Protein AF-A0A6A7ACV2-F1 (afdb_monomer_lite)

Organism: NCBI:txid1469910

pLDDT: mean 77.66, std 18.36, range [42.94, 98.31]

Sequence (237 aa):
MDSYFFAPRNPPPFFASRNPPSKQPTTATNPYLFASSRSAKARKLPFKQPTTPTPTLPNAPSSPPLPHLPSPTFPPDTTTFDTALSTAVQDLQSDTTSTSRHFTSAALRHLTSLVDVAALASPSYPEFCTLLVYAAKQLSFARPNKGAVVTACLLRALERIARRWNEERTTDWAGLAGSVLAEVARERMHVSEQLDVIAERAEWVPASVIDGYVVEMGEHVEAASKEVQGLKEHIFE

Structure (mmCIF, N/CA/C/O backbone):
data_AF-A0A6A7ACV2-F1
#
_entry.id   AF-A0A6A7ACV2-F1
#
loop_
_atom_site.group_PDB
_atom_site.id
_atom_site.type_symbol
_atom_site.label_atom_id
_atom_site.label_alt_id
_atom_site.label_comp_id
_atom_site.label_asym_id
_atom_site.label_entity_id
_atom_site.label_seq_id
_atom_site.pdbx_PDB_ins_code
_atom_site.Cartn_x
_atom_site.Cartn_y
_atom_site.Cartn_z
_atom_site.occupancy
_atom_site.B_iso_or_equiv
_atom_site.auth_seq_id
_atom_site.auth_comp_id
_atom_site.auth_asym_id
_atom_site.auth_atom_id
_atom_site.pdbx_PDB_model_num
ATOM 1 N N . MET A 1 1 ? -38.166 -37.147 4.332 1.00 48.09 1 MET A N 1
ATOM 2 C CA . MET A 1 1 ? -36.955 -37.985 4.157 1.00 48.09 1 MET A CA 1
ATOM 3 C C . MET A 1 1 ? -36.792 -38.097 2.660 1.00 48.09 1 MET A C 1
ATOM 5 O O . MET A 1 1 ? -37.321 -39.017 2.056 1.00 48.09 1 MET A O 1
ATOM 9 N N . ASP A 1 2 ? -36.181 -37.077 2.069 1.00 44.78 2 ASP A N 1
ATOM 10 C CA . ASP A 1 2 ? -36.185 -36.871 0.624 1.00 44.78 2 ASP A CA 1
ATOM 11 C C . ASP A 1 2 ? -34.777 -37.119 0.099 1.00 44.78 2 ASP A C 1
ATOM 13 O O . ASP A 1 2 ? -33.835 -36.369 0.361 1.00 44.78 2 ASP A O 1
ATOM 17 N N . SER A 1 3 ? -34.636 -38.264 -0.560 1.00 55.00 3 SER A N 1
ATOM 18 C CA . SER A 1 3 ? -33.390 -38.778 -1.111 1.00 55.00 3 SER A CA 1
ATOM 19 C C . SER A 1 3 ? -33.092 -38.088 -2.441 1.00 55.00 3 SER A C 1
ATOM 21 O O . SER A 1 3 ? -33.649 -38.444 -3.478 1.00 55.00 3 SER A O 1
ATOM 23 N N . TYR A 1 4 ? -32.195 -37.104 -2.422 1.00 58.28 4 TYR A N 1
ATOM 24 C CA . TYR A 1 4 ? -31.674 -36.488 -3.639 1.00 58.28 4 TYR A CA 1
ATOM 25 C C . TYR A 1 4 ? -30.677 -37.426 -4.332 1.00 58.28 4 TYR A C 1
ATOM 27 O O . TYR A 1 4 ? -29.579 -37.686 -3.840 1.00 58.28 4 TYR A O 1
ATOM 35 N N . PHE A 1 5 ? -31.089 -37.924 -5.497 1.00 63.31 5 PHE A N 1
ATOM 36 C CA . PHE A 1 5 ? -30.269 -38.647 -6.465 1.00 63.31 5 PHE A CA 1
ATOM 37 C C . PHE A 1 5 ? -29.217 -37.703 -7.072 1.00 63.31 5 PHE A C 1
ATOM 39 O O . PHE A 1 5 ? -29.552 -36.780 -7.815 1.00 63.31 5 PHE A O 1
ATOM 46 N N . PHE A 1 6 ? -27.937 -37.941 -6.783 1.00 56.19 6 PHE A N 1
ATOM 47 C CA . PHE A 1 6 ? -26.821 -37.296 -7.478 1.00 56.19 6 PHE A CA 1
ATOM 48 C C . PHE A 1 6 ? -26.513 -38.062 -8.771 1.00 56.19 6 PHE A C 1
ATOM 50 O O . PHE A 1 6 ? -26.090 -39.216 -8.734 1.00 56.19 6 PHE A O 1
ATOM 57 N N . ALA A 1 7 ? -26.709 -37.415 -9.920 1.00 62.25 7 ALA A N 1
ATOM 58 C CA . ALA A 1 7 ? -26.233 -37.918 -11.205 1.00 62.25 7 ALA A CA 1
ATOM 59 C C . ALA A 1 7 ? -24.714 -37.664 -11.354 1.00 62.25 7 ALA A C 1
ATOM 61 O O . ALA A 1 7 ? -24.239 -36.582 -10.988 1.00 62.25 7 ALA A O 1
ATOM 62 N N . PRO A 1 8 ? -23.935 -38.614 -11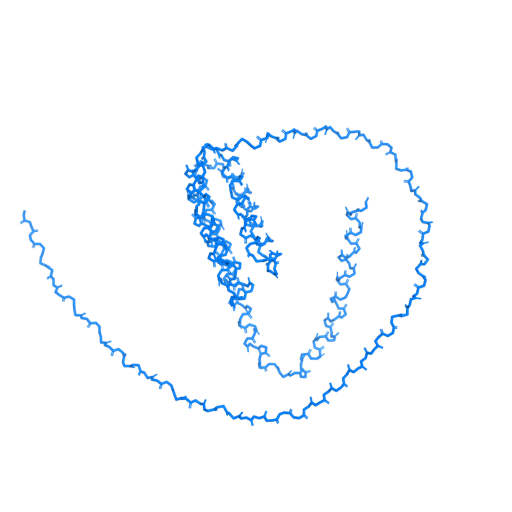.905 1.00 58.84 8 PRO A N 1
ATOM 63 C CA . PRO A 1 8 ? -22.500 -38.442 -12.098 1.00 58.84 8 PRO A CA 1
ATOM 64 C C . PRO A 1 8 ? -22.210 -37.456 -13.239 1.00 58.84 8 PRO A C 1
ATOM 66 O O . PRO A 1 8 ? -22.677 -37.619 -14.367 1.00 58.84 8 PRO A O 1
ATOM 69 N N . ARG A 1 9 ? -21.416 -36.419 -12.947 1.00 59.88 9 ARG A N 1
ATOM 70 C CA . ARG A 1 9 ? -20.878 -35.489 -13.950 1.00 59.88 9 ARG A CA 1
ATOM 71 C C . ARG A 1 9 ? -19.774 -36.184 -14.751 1.00 59.88 9 ARG A C 1
ATOM 73 O O . ARG A 1 9 ? -18.781 -36.621 -14.177 1.00 59.88 9 ARG A O 1
ATOM 80 N N . ASN A 1 10 ? -19.941 -36.243 -16.071 1.00 59.91 10 ASN A N 1
ATOM 81 C CA . ASN A 1 10 ? -18.887 -36.653 -16.998 1.00 59.91 10 ASN A CA 1
ATOM 82 C C . ASN A 1 10 ? -17.672 -35.709 -16.894 1.00 59.91 10 ASN A C 1
ATOM 84 O O . ASN A 1 10 ? -17.865 -34.489 -16.868 1.00 59.91 10 ASN A O 1
ATOM 88 N N . PRO A 1 11 ? -16.435 -36.234 -16.861 1.00 68.38 11 PRO A N 1
ATOM 89 C CA . PRO A 1 11 ? -15.237 -35.407 -16.914 1.00 68.38 11 PRO A CA 1
ATOM 90 C C . PRO A 1 11 ? -15.041 -34.805 -18.320 1.00 68.38 11 PRO A C 1
ATOM 92 O O . PRO A 1 11 ? -15.376 -35.449 -19.319 1.00 68.38 11 PRO A O 1
ATOM 95 N N . PRO A 1 12 ? -14.498 -33.578 -18.425 1.00 66.62 12 PRO A N 1
ATOM 96 C CA . PRO A 1 12 ? -14.208 -32.949 -19.709 1.00 66.62 12 PRO A CA 1
ATOM 97 C C . PRO A 1 12 ? -13.055 -33.659 -20.447 1.00 66.62 12 PRO A C 1
ATOM 99 O O . PRO A 1 12 ? -12.190 -34.267 -19.809 1.00 66.62 12 PRO A O 1
ATOM 102 N N . PRO A 1 13 ? -13.012 -33.575 -21.790 1.00 64.81 13 PRO A N 1
ATOM 103 C CA . PRO A 1 13 ? -11.966 -34.197 -22.589 1.00 64.81 13 PRO A CA 1
ATOM 104 C C . PRO A 1 13 ? -10.606 -33.525 -22.357 1.00 64.81 13 PRO A C 1
ATOM 106 O O . PRO A 1 13 ? -10.474 -32.301 -22.377 1.00 64.81 13 PRO A O 1
ATOM 109 N N . PHE A 1 14 ? -9.588 -34.363 -22.169 1.00 56.06 14 PHE A N 1
ATOM 110 C CA . PHE A 1 14 ? -8.182 -33.983 -22.096 1.00 56.06 14 PHE A CA 1
ATOM 111 C C . PHE A 1 14 ? -7.749 -33.264 -23.382 1.00 56.06 14 PHE A C 1
ATOM 113 O O . PHE A 1 14 ? -7.701 -33.863 -24.457 1.00 56.06 14 PHE A O 1
ATOM 120 N N . PHE A 1 15 ? -7.384 -31.987 -23.269 1.00 58.34 15 PHE A N 1
ATOM 121 C CA . PHE A 1 15 ? -6.660 -31.285 -24.324 1.00 58.34 15 PHE A CA 1
ATOM 122 C C . PHE A 1 15 ? -5.224 -31.814 -24.383 1.00 58.34 15 PHE A C 1
ATOM 124 O O . PHE A 1 15 ? -4.432 -31.630 -23.460 1.00 58.34 15 PHE A O 1
ATOM 131 N N . ALA A 1 16 ? -4.896 -32.487 -25.485 1.00 52.59 16 ALA A N 1
ATOM 132 C CA . ALA A 1 16 ? -3.541 -32.905 -25.801 1.00 52.59 16 ALA A CA 1
ATOM 133 C C . ALA A 1 16 ? -2.633 -31.673 -25.959 1.00 52.59 16 ALA A C 1
ATOM 135 O O . ALA A 1 16 ? -2.850 -30.822 -26.825 1.00 52.59 16 ALA A O 1
ATOM 136 N N . SER A 1 17 ? -1.608 -31.601 -25.111 1.00 51.97 17 SER A N 1
ATOM 137 C CA . SER A 1 17 ? -0.555 -30.589 -25.137 1.00 51.97 17 SER A CA 1
ATOM 138 C C . SER A 1 17 ? 0.234 -30.677 -26.449 1.00 51.97 17 SER A C 1
ATOM 140 O O . SER A 1 17 ? 0.983 -31.628 -26.680 1.00 51.97 17 SER A O 1
ATOM 142 N N . ARG A 1 18 ? 0.058 -29.693 -27.339 1.00 55.88 18 ARG A N 1
ATOM 143 C CA . ARG A 1 18 ? 0.962 -29.470 -28.474 1.00 55.88 18 ARG A CA 1
ATOM 144 C C . ARG A 1 18 ? 2.203 -28.751 -27.952 1.00 55.88 18 ARG A C 1
ATOM 146 O O . ARG A 1 18 ? 2.167 -27.546 -27.728 1.00 55.88 18 ARG A O 1
ATOM 153 N N . ASN A 1 19 ? 3.296 -29.490 -27.791 1.00 53.84 19 ASN A N 1
ATOM 154 C CA . ASN A 1 19 ? 4.617 -28.900 -27.595 1.00 53.84 19 ASN A CA 1
ATOM 155 C C . ASN A 1 19 ? 4.982 -28.029 -28.814 1.00 53.84 19 ASN A C 1
ATOM 157 O O . ASN A 1 19 ? 4.946 -28.537 -29.941 1.00 53.84 19 ASN A O 1
ATOM 161 N N . PRO A 1 20 ? 5.341 -26.745 -28.637 1.00 65.50 20 PRO A N 1
ATOM 162 C CA . PRO A 1 20 ? 5.891 -25.948 -29.722 1.00 65.50 20 PRO A CA 1
ATOM 163 C C . PRO A 1 20 ? 7.320 -26.414 -30.066 1.00 65.50 20 PRO A C 1
ATOM 165 O O . PRO A 1 20 ? 8.064 -26.846 -29.180 1.00 65.50 20 PRO A O 1
ATOM 168 N N . PRO A 1 21 ? 7.728 -26.338 -31.345 1.00 56.84 21 PRO A N 1
ATOM 169 C CA . PRO A 1 21 ? 9.058 -26.745 -31.774 1.00 56.84 21 PRO A CA 1
ATOM 170 C C . PRO A 1 21 ? 10.134 -25.831 -31.177 1.00 56.84 21 PRO A C 1
ATOM 172 O O . PRO A 1 21 ? 10.069 -24.605 -31.283 1.00 56.84 21 PRO A O 1
ATOM 175 N N . SER A 1 22 ? 11.142 -26.465 -30.577 1.00 53.81 22 SER A N 1
ATOM 176 C CA . SER A 1 22 ? 12.387 -25.845 -30.124 1.00 53.81 22 SER A CA 1
ATOM 177 C C . SER A 1 22 ? 13.065 -25.134 -31.300 1.00 53.81 22 SER A C 1
ATOM 179 O O . SER A 1 22 ? 13.557 -25.775 -32.229 1.00 53.81 22 SER A O 1
ATOM 181 N N . LYS A 1 23 ? 13.056 -23.797 -31.287 1.00 57.75 23 LYS A N 1
ATOM 182 C CA . LYS A 1 23 ? 13.866 -22.986 -32.199 1.00 57.75 23 LYS A CA 1
ATOM 183 C C . LYS A 1 23 ? 15.275 -22.886 -31.620 1.00 57.75 23 LYS A C 1
ATOM 185 O O . LYS A 1 23 ? 15.465 -22.371 -30.522 1.00 57.75 23 LYS A O 1
ATOM 190 N N . GLN A 1 24 ? 16.242 -23.412 -32.366 1.00 54.81 24 GLN A N 1
ATOM 191 C CA . GLN A 1 24 ? 17.666 -23.304 -32.071 1.00 54.81 24 GLN A CA 1
ATOM 192 C C . GLN A 1 24 ? 18.118 -21.831 -32.071 1.00 54.81 24 GLN A C 1
ATOM 194 O O . GLN A 1 24 ? 17.679 -21.066 -32.934 1.00 54.81 24 GLN A O 1
ATOM 199 N N . PRO A 1 25 ? 19.014 -21.423 -31.156 1.00 57.22 25 PRO A N 1
ATOM 200 C CA . PRO A 1 25 ? 19.604 -20.093 -31.176 1.00 57.22 25 PRO A CA 1
ATOM 201 C C . PRO A 1 25 ? 20.623 -19.992 -32.318 1.00 57.22 25 PRO A C 1
ATOM 203 O O . PRO A 1 25 ? 21.682 -20.616 -32.291 1.00 57.22 25 PRO A O 1
ATOM 206 N N . THR A 1 26 ? 20.308 -19.192 -33.334 1.00 56.72 26 THR A N 1
ATOM 207 C CA . THR A 1 26 ? 21.279 -18.754 -34.339 1.00 56.72 26 THR A CA 1
ATOM 208 C C . THR A 1 26 ? 22.187 -17.695 -33.727 1.00 56.72 26 THR A C 1
ATOM 210 O O . THR A 1 26 ? 21.756 -16.580 -33.432 1.00 56.72 26 THR A O 1
ATOM 213 N N . THR A 1 27 ? 23.451 -18.057 -33.543 1.00 53.56 27 THR A N 1
ATOM 214 C CA . THR A 1 27 ? 24.547 -17.183 -33.128 1.00 53.56 27 THR A CA 1
ATOM 215 C C . THR A 1 27 ? 24.807 -16.130 -34.209 1.00 53.56 27 THR A C 1
ATOM 217 O O . THR A 1 27 ? 25.551 -16.369 -35.156 1.00 53.56 27 THR A O 1
ATOM 220 N N . ALA A 1 28 ? 24.178 -14.961 -34.092 1.00 46.31 28 ALA A N 1
ATOM 221 C CA . ALA A 1 28 ? 24.521 -13.793 -34.895 1.00 46.31 28 ALA A CA 1
ATOM 222 C C . ALA A 1 28 ? 25.629 -13.008 -34.179 1.00 46.31 28 ALA A C 1
ATOM 224 O O . ALA A 1 28 ? 25.385 -12.227 -33.260 1.00 46.31 28 ALA A O 1
ATOM 225 N N . THR A 1 29 ? 26.871 -13.260 -34.590 1.00 50.81 29 THR A N 1
ATOM 226 C CA . THR A 1 29 ? 28.037 -12.426 -34.290 1.00 50.81 29 THR A CA 1
ATOM 227 C C . THR A 1 29 ? 27.775 -11.015 -34.809 1.00 50.81 29 THR A C 1
ATOM 229 O O . THR A 1 29 ? 27.699 -10.804 -36.015 1.00 50.81 29 THR A O 1
ATOM 232 N N . ASN A 1 30 ? 27.615 -10.058 -33.898 1.00 51.38 30 ASN A N 1
ATOM 233 C CA . ASN A 1 30 ? 27.344 -8.659 -34.212 1.00 51.38 30 ASN A CA 1
ATOM 234 C C . ASN A 1 30 ? 28.644 -7.847 -34.015 1.00 51.38 30 ASN A C 1
ATOM 236 O O . ASN A 1 30 ? 29.066 -7.669 -32.870 1.00 51.38 30 ASN A O 1
ATOM 240 N N . PRO A 1 31 ? 29.333 -7.391 -35.081 1.00 58.41 31 PRO A N 1
ATOM 241 C CA . PRO A 1 31 ? 30.584 -6.653 -34.970 1.00 58.41 31 PRO A CA 1
ATOM 242 C C . PRO A 1 31 ? 30.308 -5.145 -35.003 1.00 58.41 31 PRO A C 1
ATOM 244 O O . PRO A 1 31 ? 30.612 -4.472 -35.982 1.00 58.41 31 PRO A O 1
ATOM 247 N N . TYR A 1 32 ? 29.745 -4.594 -33.928 1.00 45.25 32 TYR A N 1
ATOM 248 C CA . TYR A 1 32 ? 29.688 -3.140 -33.741 1.00 45.25 32 TYR A CA 1
ATOM 249 C C . TYR A 1 32 ? 30.412 -2.743 -32.458 1.00 45.25 32 TYR A C 1
ATOM 251 O O . TYR A 1 32 ? 29.832 -2.536 -31.395 1.00 45.25 32 TYR A O 1
ATOM 259 N N . LEU A 1 33 ? 31.732 -2.627 -32.597 1.00 47.44 33 LEU A N 1
ATOM 260 C CA . LEU A 1 33 ? 32.593 -1.853 -31.713 1.00 47.44 33 LEU A CA 1
ATOM 261 C C . LEU A 1 33 ? 32.282 -0.363 -31.910 1.00 47.44 33 LEU A C 1
ATOM 263 O O . LEU A 1 33 ? 32.906 0.302 -32.733 1.00 47.44 33 LEU A O 1
ATOM 267 N N . PHE A 1 34 ? 31.338 0.180 -31.143 1.00 45.94 34 PHE A N 1
ATOM 268 C CA . PHE A 1 34 ? 31.259 1.626 -30.944 1.00 45.94 34 PHE A CA 1
ATOM 269 C C . PHE A 1 34 ? 32.090 2.012 -29.724 1.00 45.94 34 PHE A C 1
ATOM 271 O O . PHE A 1 34 ? 31.635 2.024 -28.583 1.00 45.94 34 PHE A O 1
ATOM 278 N N . ALA A 1 35 ? 33.347 2.356 -29.995 1.00 51.53 35 ALA A N 1
ATOM 279 C CA . ALA A 1 35 ? 34.136 3.183 -29.105 1.00 51.53 35 ALA A CA 1
ATOM 280 C C . ALA A 1 35 ? 33.491 4.580 -29.042 1.00 51.53 35 ALA A C 1
ATOM 282 O O . ALA A 1 35 ? 33.565 5.354 -29.994 1.00 51.53 35 ALA A O 1
ATOM 283 N N . SER A 1 36 ? 32.858 4.919 -27.920 1.00 42.94 36 SER A N 1
ATOM 284 C CA . SER A 1 36 ? 32.514 6.304 -27.576 1.00 42.94 36 SER A CA 1
ATOM 285 C C . SER A 1 36 ? 33.122 6.671 -26.229 1.00 42.94 36 SER A C 1
ATOM 287 O O . SER A 1 36 ? 32.451 6.825 -25.215 1.00 42.94 36 SER A O 1
ATOM 289 N N . SER A 1 37 ? 34.441 6.861 -26.254 1.00 52.31 37 SER A N 1
ATOM 290 C CA . SER A 1 37 ? 35.126 7.738 -25.309 1.00 52.31 37 SER A CA 1
ATOM 291 C C . SER A 1 37 ? 34.720 9.179 -25.605 1.00 52.31 37 SER A C 1
ATOM 293 O O . SER A 1 37 ? 35.328 9.847 -26.440 1.00 52.31 37 SER A O 1
ATOM 295 N N . ARG A 1 38 ? 33.711 9.690 -24.900 1.00 44.50 38 ARG A N 1
ATOM 296 C CA . ARG A 1 38 ? 33.556 11.136 -24.705 1.00 44.50 38 ARG A CA 1
ATOM 297 C C . ARG A 1 38 ? 33.816 11.456 -23.244 1.00 44.50 38 ARG A C 1
ATOM 299 O O . ARG A 1 38 ? 32.925 11.479 -22.405 1.00 44.50 38 ARG A O 1
ATOM 306 N N . SER A 1 39 ? 35.094 11.701 -22.968 1.00 48.62 39 SER A N 1
ATOM 307 C CA . SER A 1 39 ? 35.559 12.405 -21.780 1.00 48.62 39 SER A CA 1
ATOM 308 C C . SER A 1 39 ? 34.986 13.824 -21.816 1.00 48.62 39 SER A C 1
ATOM 310 O O . SER A 1 39 ? 35.529 14.722 -22.461 1.00 48.62 39 SER A O 1
ATOM 312 N N . ALA A 1 40 ? 33.842 14.023 -21.163 1.00 47.31 40 ALA A N 1
ATOM 313 C CA . ALA A 1 40 ? 33.322 15.349 -20.876 1.00 47.31 40 ALA A CA 1
ATOM 314 C C . ALA A 1 40 ? 34.189 15.955 -19.767 1.00 47.31 40 ALA A C 1
ATOM 316 O O . ALA A 1 40 ? 33.994 15.727 -18.574 1.00 47.31 40 ALA A O 1
ATOM 317 N N . LYS A 1 41 ? 35.210 16.699 -20.190 1.00 52.69 41 LYS A N 1
ATOM 318 C CA . LYS A 1 41 ? 36.063 17.520 -19.337 1.00 52.69 41 LYS A CA 1
ATOM 319 C C . LYS A 1 41 ? 35.178 18.584 -18.685 1.00 52.69 41 LYS A C 1
ATOM 321 O O . LYS A 1 41 ? 34.890 19.612 -19.293 1.00 52.69 41 LYS A O 1
ATOM 326 N N . ALA A 1 42 ? 34.708 18.297 -17.472 1.00 50.94 42 ALA A N 1
ATOM 327 C CA . ALA A 1 42 ? 33.915 19.201 -16.652 1.00 50.94 42 ALA A CA 1
ATOM 328 C C . ALA A 1 42 ? 34.694 20.507 -16.447 1.00 50.94 42 ALA A C 1
ATOM 330 O O . ALA A 1 42 ? 35.643 20.594 -15.664 1.00 50.94 42 ALA A O 1
ATOM 331 N N . ARG A 1 43 ? 34.319 21.524 -17.221 1.00 52.69 43 ARG A N 1
ATOM 332 C CA . ARG A 1 43 ? 34.836 22.881 -17.110 1.00 52.69 43 ARG A CA 1
ATOM 333 C C . ARG A 1 43 ? 34.282 23.430 -15.795 1.00 52.69 43 ARG A C 1
ATOM 335 O O . ARG A 1 43 ? 33.104 23.758 -15.716 1.00 52.69 43 ARG A O 1
ATOM 342 N N . LYS A 1 44 ? 35.118 23.470 -14.751 1.00 56.78 44 LYS A N 1
ATOM 343 C CA . LYS A 1 44 ? 34.834 24.187 -13.499 1.00 56.78 44 LYS A CA 1
ATOM 344 C C . LYS A 1 44 ? 34.630 25.662 -13.842 1.00 56.78 44 LYS A C 1
ATOM 346 O O . LYS A 1 44 ? 35.595 26.414 -13.949 1.00 56.78 44 LYS A O 1
ATOM 351 N N . LEU A 1 45 ? 33.384 26.055 -14.081 1.00 62.47 45 LEU A N 1
ATOM 352 C CA . LEU A 1 45 ? 33.008 27.458 -14.096 1.00 62.47 45 LEU A CA 1
ATOM 353 C C . LEU A 1 45 ? 33.015 27.940 -12.639 1.00 62.47 45 LEU A C 1
ATOM 355 O O . LEU A 1 45 ? 32.444 27.261 -11.782 1.00 62.47 45 LEU A O 1
ATOM 359 N N . PRO A 1 46 ? 33.683 29.062 -12.324 1.00 59.03 46 PRO A N 1
ATOM 360 C CA . PRO A 1 46 ? 33.594 29.668 -11.008 1.00 59.03 46 PRO A CA 1
ATOM 361 C C . PRO A 1 46 ? 32.151 30.125 -10.807 1.00 59.03 46 PRO A C 1
ATOM 363 O O . PRO A 1 46 ? 31.696 31.088 -11.423 1.00 59.03 46 PRO A O 1
ATOM 366 N N . PHE A 1 47 ? 31.424 29.393 -9.970 1.00 57.38 47 PHE A N 1
ATOM 367 C CA . PHE A 1 47 ? 30.104 29.781 -9.507 1.00 57.38 47 PHE A CA 1
ATOM 368 C C . PHE A 1 47 ? 30.291 31.037 -8.648 1.00 57.38 47 PHE A C 1
ATOM 370 O O . PHE A 1 47 ? 30.670 30.960 -7.481 1.00 57.38 47 PHE A O 1
ATOM 377 N N . LYS A 1 48 ? 30.127 32.218 -9.253 1.00 55.50 48 LYS A N 1
ATOM 378 C CA . LYS A 1 48 ? 29.972 33.464 -8.504 1.00 55.50 48 LYS A CA 1
ATOM 379 C C . LYS A 1 48 ? 28.644 33.345 -7.770 1.00 55.50 48 LYS A C 1
ATOM 381 O O . LYS A 1 48 ? 27.600 33.465 -8.402 1.00 55.50 48 LYS A O 1
ATOM 386 N N . GLN A 1 49 ? 28.698 33.069 -6.468 1.00 53.03 49 GLN A N 1
ATOM 387 C CA . GLN A 1 49 ? 27.540 33.205 -5.593 1.00 53.03 49 GLN A CA 1
ATOM 388 C C . GLN A 1 49 ? 26.963 34.613 -5.789 1.00 53.03 49 GLN A C 1
ATOM 390 O O . GLN A 1 49 ? 27.687 35.591 -5.572 1.00 53.03 49 GLN A O 1
ATOM 395 N N . PRO A 1 50 ? 25.699 34.744 -6.220 1.00 58.91 50 PRO A N 1
ATOM 396 C CA . PRO A 1 50 ? 24.989 36.002 -6.111 1.00 58.91 50 PRO A CA 1
ATOM 397 C C . PRO A 1 50 ? 24.927 36.337 -4.622 1.00 58.91 50 PRO A C 1
ATOM 399 O O . PRO A 1 50 ? 24.317 35.615 -3.837 1.00 58.91 50 PRO A O 1
ATOM 402 N N . THR A 1 51 ? 25.616 37.395 -4.204 1.00 57.06 51 THR A N 1
ATOM 403 C CA . THR A 1 51 ? 25.411 38.001 -2.888 1.00 57.06 51 THR A CA 1
ATOM 404 C C . THR A 1 51 ? 24.072 38.721 -2.935 1.00 57.06 51 THR A C 1
ATOM 406 O O . THR A 1 51 ? 24.010 39.931 -3.153 1.00 57.06 51 THR A O 1
ATOM 409 N N . THR A 1 52 ? 22.993 37.953 -2.835 1.00 60.91 52 THR A N 1
ATOM 410 C CA . THR A 1 52 ? 21.646 38.488 -2.696 1.00 60.91 52 THR A CA 1
ATOM 411 C C . THR A 1 52 ? 21.548 39.085 -1.291 1.00 60.91 52 THR A C 1
ATOM 413 O O . THR A 1 52 ? 21.861 38.389 -0.322 1.00 60.91 52 THR A O 1
ATOM 416 N N . PRO A 1 53 ? 21.194 40.371 -1.143 1.00 63.62 53 PRO A N 1
ATOM 417 C CA . PRO A 1 53 ? 21.003 40.974 0.167 1.00 63.62 53 PRO A CA 1
ATOM 418 C C . PRO A 1 53 ? 19.876 40.232 0.881 1.00 63.62 53 PRO A C 1
ATOM 420 O O . PRO A 1 53 ? 18.757 40.197 0.377 1.00 63.62 53 PRO A O 1
ATOM 423 N N . THR A 1 54 ? 20.191 39.626 2.027 1.00 59.47 54 THR A N 1
ATOM 424 C CA . THR A 1 54 ? 19.237 38.947 2.904 1.00 59.47 54 THR A CA 1
ATOM 425 C C . THR A 1 54 ? 18.072 39.894 3.198 1.00 59.47 54 THR A C 1
ATOM 427 O O . THR A 1 54 ? 18.280 40.898 3.887 1.00 59.47 54 THR A O 1
ATOM 430 N N . PRO A 1 55 ? 16.859 39.637 2.678 1.00 66.12 55 PRO A N 1
ATOM 431 C CA . PRO A 1 55 ? 15.698 40.410 3.068 1.00 66.12 55 PRO A CA 1
ATOM 432 C C . PRO A 1 55 ? 15.429 40.108 4.542 1.00 66.12 55 PRO A C 1
ATOM 434 O O . PRO A 1 55 ? 15.122 38.979 4.919 1.00 66.12 55 PRO A O 1
ATOM 437 N N . THR A 1 56 ? 15.596 41.119 5.393 1.00 66.44 56 THR A N 1
ATOM 438 C CA . THR A 1 56 ? 15.189 41.078 6.798 1.00 66.44 56 THR A CA 1
ATOM 439 C C . THR A 1 56 ? 13.673 40.905 6.836 1.00 66.44 56 THR A C 1
ATOM 441 O O . THR A 1 56 ? 12.925 41.877 6.732 1.00 66.44 56 THR A O 1
ATOM 444 N N . LEU A 1 57 ? 13.221 39.651 6.902 1.00 62.41 57 LEU A N 1
ATOM 445 C CA . LEU A 1 57 ? 11.809 39.305 6.988 1.00 62.41 57 LEU A CA 1
ATOM 446 C C . LEU A 1 57 ? 11.219 39.904 8.277 1.00 62.41 57 LEU A C 1
ATOM 448 O O . LEU A 1 57 ? 11.806 39.745 9.353 1.00 62.41 57 LEU A O 1
ATOM 452 N N . PRO A 1 58 ? 10.076 40.606 8.190 1.00 68.06 58 PRO A N 1
ATOM 453 C CA . PRO A 1 58 ? 9.372 41.106 9.356 1.00 68.06 58 PRO A CA 1
ATOM 454 C C . PRO A 1 58 ? 8.978 39.932 10.252 1.00 68.06 58 PRO A C 1
ATOM 456 O O . PRO A 1 58 ? 8.426 38.935 9.794 1.00 68.06 58 PRO A O 1
ATOM 459 N N . ASN A 1 59 ? 9.314 40.086 11.530 1.00 67.69 59 ASN A N 1
ATOM 460 C CA . ASN A 1 59 ? 9.095 39.171 12.642 1.00 67.69 59 ASN A CA 1
ATOM 461 C C . ASN A 1 59 ? 7.740 38.439 12.518 1.00 67.69 59 ASN A C 1
ATOM 463 O O . ASN A 1 59 ? 6.686 39.026 12.774 1.00 67.69 59 ASN A O 1
ATOM 467 N N . ALA A 1 60 ? 7.770 37.183 12.061 1.00 61.06 60 ALA A N 1
ATOM 468 C CA . ALA A 1 60 ? 6.568 36.389 11.851 1.00 61.06 60 ALA A CA 1
ATOM 469 C C . ALA A 1 60 ? 5.889 36.116 13.208 1.00 61.06 60 ALA A C 1
ATOM 471 O O . ALA A 1 60 ? 6.578 35.764 14.170 1.00 61.06 60 ALA A O 1
ATOM 472 N N . PRO A 1 61 ? 4.557 36.284 13.316 1.00 69.88 61 PRO A N 1
ATOM 473 C CA . PRO A 1 61 ? 3.827 35.979 14.538 1.00 69.88 61 PRO A CA 1
ATOM 474 C C . PRO A 1 61 ? 4.070 34.513 14.899 1.00 69.88 61 PRO A C 1
ATOM 476 O O . PRO A 1 61 ? 3.865 33.625 14.073 1.00 69.88 61 PRO A O 1
ATOM 479 N N . SER A 1 62 ? 4.550 34.279 16.121 1.00 68.00 62 SER A N 1
ATOM 480 C CA . SER A 1 62 ? 4.869 32.956 16.654 1.00 68.00 62 SER A CA 1
ATOM 481 C C . SER A 1 62 ? 3.704 31.999 16.418 1.00 68.00 62 SER A C 1
ATOM 483 O O . SER A 1 62 ? 2.645 32.147 17.034 1.00 68.00 62 SER A O 1
ATOM 485 N N . SER A 1 63 ? 3.895 31.041 15.514 1.00 70.38 63 SER A N 1
ATOM 486 C CA . SER A 1 63 ? 2.918 29.999 15.233 1.00 70.38 63 SER A CA 1
ATOM 487 C C . SER A 1 63 ? 2.535 29.312 16.549 1.00 70.38 63 SER A C 1
ATOM 489 O O . SER A 1 63 ? 3.434 28.949 17.316 1.00 70.38 63 SER A O 1
ATOM 491 N N . PRO A 1 64 ? 1.235 29.146 16.851 1.00 75.81 64 PRO A N 1
ATOM 492 C CA . PRO A 1 64 ? 0.811 28.426 18.040 1.00 75.81 64 PRO A CA 1
ATOM 493 C C . PRO A 1 64 ? 1.431 27.018 18.029 1.00 75.81 64 PRO A C 1
ATOM 495 O O . PRO A 1 64 ? 1.499 26.397 16.962 1.00 75.81 64 PRO A O 1
ATOM 498 N N . PRO A 1 65 ? 1.923 26.525 19.181 1.00 74.19 65 PRO A N 1
ATOM 499 C CA . PRO A 1 65 ? 2.578 25.227 19.267 1.00 74.19 65 PRO A CA 1
ATOM 500 C C . PRO A 1 65 ? 1.648 24.152 18.706 1.00 74.19 65 PRO A C 1
ATOM 502 O O . PRO A 1 65 ? 0.481 24.066 19.096 1.00 74.19 65 PRO A O 1
ATOM 505 N N . LEU A 1 66 ? 2.164 23.369 17.753 1.00 65.06 66 LEU A N 1
ATOM 506 C CA . LEU A 1 66 ? 1.425 22.265 17.149 1.00 65.06 66 LEU A CA 1
ATOM 507 C C . LEU A 1 66 ? 0.894 21.356 18.269 1.00 65.06 66 LEU A C 1
ATOM 509 O O . LEU A 1 66 ? 1.658 21.033 19.184 1.00 65.06 66 LEU A O 1
ATOM 513 N N . PRO A 1 67 ? -0.388 20.950 18.223 1.00 66.62 67 PRO A N 1
ATOM 514 C CA . PRO A 1 67 ? -0.947 20.049 19.219 1.00 66.62 67 PRO A CA 1
ATOM 515 C C . PRO A 1 67 ? -0.081 18.792 19.286 1.00 66.62 67 PRO A C 1
ATOM 517 O O . PRO A 1 67 ? 0.183 18.153 18.266 1.00 66.62 67 PRO A O 1
ATOM 520 N N . HIS A 1 68 ? 0.404 18.476 20.488 1.00 53.28 68 HIS A N 1
ATOM 521 C CA . HIS A 1 68 ? 1.214 17.292 20.731 1.00 53.28 68 HIS A CA 1
ATOM 522 C C . HIS A 1 68 ? 0.435 16.064 20.262 1.00 53.28 68 HIS A C 1
ATOM 524 O O . HIS A 1 68 ? -0.607 15.729 20.827 1.00 53.28 68 HIS A O 1
ATOM 530 N N . LEU A 1 69 ? 0.925 15.414 19.204 1.00 60.41 69 LEU A N 1
ATOM 531 C CA . LEU A 1 69 ? 0.405 14.118 18.795 1.00 60.41 69 LEU A CA 1
ATOM 532 C C . LEU A 1 69 ? 0.571 13.169 19.992 1.00 60.41 69 LEU A C 1
ATOM 534 O O . LEU A 1 69 ? 1.662 13.139 20.573 1.00 60.41 69 LEU A O 1
ATOM 538 N N . PRO A 1 70 ? -0.484 12.444 20.405 1.00 61.28 70 PRO A N 1
ATOM 539 C CA . PRO A 1 70 ? -0.375 11.499 21.504 1.00 61.28 70 PRO A CA 1
ATOM 540 C C . PRO A 1 70 ? 0.755 10.518 21.195 1.00 61.28 70 PRO A C 1
ATOM 542 O O . PRO A 1 70 ? 0.818 9.962 20.097 1.00 61.28 70 PRO A O 1
ATOM 545 N N . SER A 1 71 ? 1.670 10.343 22.152 1.00 63.78 71 SER A N 1
ATOM 546 C CA . SER A 1 71 ? 2.735 9.351 22.040 1.00 63.78 71 SER A CA 1
ATOM 547 C C . SER A 1 71 ? 2.104 7.998 21.702 1.00 63.78 71 SER A C 1
ATOM 549 O O . SER A 1 71 ? 1.151 7.607 22.384 1.00 63.78 71 SER A O 1
ATOM 551 N N . PRO A 1 72 ? 2.587 7.298 20.659 1.00 58.84 72 PRO A N 1
ATOM 552 C CA . PRO A 1 72 ? 1.996 6.046 20.217 1.00 58.84 72 PRO A CA 1
ATOM 553 C C . PRO A 1 72 ? 2.055 5.045 21.368 1.00 58.84 72 PRO A C 1
ATOM 555 O O . PRO A 1 72 ? 3.118 4.548 21.735 1.00 58.84 72 PRO A O 1
ATOM 558 N N . THR A 1 73 ? 0.900 4.806 21.982 1.00 62.31 73 THR A N 1
ATOM 559 C CA . THR A 1 73 ? 0.726 3.728 22.946 1.00 62.31 73 THR A CA 1
ATOM 560 C C . THR A 1 73 ? 0.570 2.475 22.109 1.00 62.31 73 THR A C 1
ATOM 562 O O . THR A 1 73 ? -0.416 2.325 21.393 1.00 62.31 73 THR A O 1
ATOM 565 N N . PHE A 1 74 ? 1.600 1.635 22.105 1.00 57.53 74 PHE A N 1
ATOM 566 C CA . PHE A 1 74 ? 1.570 0.385 21.360 1.00 57.53 74 PHE A CA 1
ATOM 567 C C . PHE A 1 74 ? 0.578 -0.573 22.039 1.00 57.53 74 PHE A C 1
ATOM 569 O O . PHE A 1 74 ? 0.672 -0.755 23.258 1.00 57.53 74 PHE A O 1
ATOM 576 N N . PRO A 1 75 ? -0.380 -1.154 21.297 1.00 64.25 75 PRO A N 1
ATOM 577 C CA . PRO A 1 75 ? -1.334 -2.091 21.868 1.00 64.25 75 PRO A CA 1
ATOM 578 C C . PRO A 1 75 ? -0.622 -3.368 22.352 1.00 64.25 75 PRO A C 1
ATOM 580 O O . PRO A 1 75 ? 0.408 -3.749 21.791 1.00 64.25 75 PRO A O 1
ATOM 583 N N . PRO A 1 76 ? -1.141 -4.031 23.400 1.00 65.12 76 PRO A N 1
ATOM 584 C CA . PRO A 1 76 ? -0.413 -5.069 24.131 1.00 65.12 76 PRO A CA 1
ATOM 585 C C . PRO A 1 76 ? -0.181 -6.379 23.356 1.00 65.12 76 PRO A C 1
ATOM 587 O O . PRO A 1 76 ? 0.716 -7.121 23.738 1.00 65.12 76 PRO A O 1
ATOM 590 N N . ASP A 1 77 ? -0.901 -6.639 22.255 1.00 81.75 77 ASP A N 1
ATOM 591 C CA . ASP A 1 77 ? -0.846 -7.921 21.533 1.00 81.75 77 ASP A CA 1
ATOM 592 C C . ASP A 1 77 ? -0.721 -7.762 20.001 1.00 81.75 77 ASP A C 1
ATOM 594 O O . ASP A 1 77 ? -1.529 -8.270 19.223 1.00 81.75 77 ASP A O 1
ATOM 598 N N . THR A 1 78 ? 0.328 -7.083 19.522 1.00 90.50 78 THR A N 1
ATOM 599 C CA . THR A 1 78 ? 0.622 -6.974 18.073 1.00 90.50 78 THR A CA 1
ATOM 600 C C . THR A 1 78 ? 1.302 -8.208 17.478 1.00 90.50 78 THR A C 1
ATOM 602 O O . THR A 1 78 ? 1.602 -8.228 16.288 1.00 90.50 78 THR A O 1
ATOM 605 N N . THR A 1 79 ? 1.522 -9.270 18.255 1.00 95.19 79 THR A N 1
ATOM 606 C CA . THR A 1 79 ? 2.349 -10.428 17.864 1.00 95.19 79 THR A CA 1
ATOM 607 C C . THR A 1 79 ? 1.882 -11.111 16.575 1.00 95.19 79 THR A C 1
ATOM 609 O O . THR A 1 79 ? 2.701 -11.447 15.716 1.00 95.19 79 THR A O 1
ATOM 612 N N . THR A 1 80 ? 0.568 -11.277 16.400 1.00 95.56 80 THR A N 1
ATOM 613 C CA . THR A 1 80 ? -0.022 -11.859 15.181 1.00 95.56 80 THR A CA 1
ATOM 614 C C . THR A 1 80 ? 0.219 -10.960 13.970 1.00 95.56 80 THR A C 1
ATOM 616 O O . THR A 1 80 ? 0.587 -11.439 12.896 1.00 95.56 80 THR A O 1
ATOM 619 N N . PHE A 1 81 ? 0.060 -9.648 14.153 1.00 96.50 81 PHE A N 1
ATOM 620 C CA . PHE A 1 81 ? 0.310 -8.655 13.117 1.00 96.50 81 PHE A CA 1
ATOM 621 C C . PHE A 1 81 ? 1.793 -8.596 12.735 1.00 96.50 81 PHE A C 1
ATOM 623 O O . PHE A 1 81 ? 2.117 -8.643 11.551 1.00 96.50 81 PHE A O 1
ATOM 630 N N . ASP A 1 82 ? 2.695 -8.574 13.716 1.00 97.00 82 ASP A N 1
ATOM 631 C CA . ASP A 1 82 ? 4.142 -8.553 13.494 1.00 97.00 82 ASP A CA 1
ATOM 632 C C . ASP A 1 82 ? 4.627 -9.823 12.785 1.00 97.00 82 ASP A C 1
ATOM 634 O O . ASP A 1 82 ? 5.468 -9.749 11.888 1.00 97.00 82 ASP A O 1
ATOM 638 N N . THR A 1 83 ? 4.049 -10.981 13.121 1.00 97.62 83 THR A N 1
ATOM 639 C CA . THR A 1 83 ? 4.326 -12.249 12.430 1.00 97.62 83 THR A CA 1
ATOM 640 C C . THR A 1 83 ? 3.887 -12.176 10.968 1.00 97.62 83 THR A C 1
ATOM 642 O O . THR A 1 83 ? 4.692 -12.434 10.074 1.00 97.62 83 THR A O 1
ATOM 645 N N . ALA A 1 84 ? 2.645 -11.752 10.706 1.00 97.94 84 ALA A N 1
ATOM 646 C CA . ALA A 1 84 ? 2.128 -11.602 9.346 1.00 97.94 84 ALA A CA 1
ATOM 647 C C . ALA A 1 84 ? 2.938 -10.580 8.527 1.00 97.94 84 ALA A C 1
ATOM 649 O O . ALA A 1 84 ? 3.231 -10.805 7.349 1.00 97.94 84 ALA A O 1
ATOM 650 N N . LEU A 1 85 ? 3.344 -9.472 9.152 1.00 98.19 85 LEU A N 1
ATOM 651 C CA . LEU A 1 85 ? 4.172 -8.446 8.528 1.00 98.19 85 LEU A CA 1
ATOM 652 C C . LEU A 1 85 ? 5.574 -8.972 8.212 1.00 98.19 85 LEU A C 1
ATOM 654 O O . LEU A 1 85 ? 6.082 -8.732 7.118 1.00 98.19 85 LEU A O 1
ATOM 658 N N . SER A 1 86 ? 6.189 -9.713 9.136 1.00 98.19 86 SER A N 1
ATOM 659 C CA . SER A 1 86 ? 7.494 -10.340 8.925 1.00 98.19 86 SER A CA 1
ATOM 660 C C . SER A 1 86 ? 7.459 -11.317 7.748 1.00 98.19 86 SER A C 1
ATOM 662 O O . SER A 1 86 ? 8.321 -11.231 6.872 1.00 98.19 86 SER A O 1
ATOM 664 N N . THR A 1 87 ? 6.422 -12.158 7.656 1.00 98.31 87 THR A N 1
ATOM 665 C CA . THR A 1 87 ? 6.210 -13.053 6.508 1.00 98.31 87 THR A CA 1
ATOM 666 C C . THR A 1 87 ? 6.066 -12.270 5.204 1.00 98.31 87 THR A C 1
ATOM 668 O O . THR A 1 87 ? 6.768 -12.556 4.240 1.00 98.31 87 THR A O 1
ATOM 671 N N . ALA A 1 88 ? 5.234 -11.225 5.176 1.00 98.25 88 ALA A N 1
ATOM 672 C CA . ALA A 1 88 ? 5.058 -10.394 3.986 1.00 98.25 88 ALA A CA 1
ATOM 673 C C . ALA A 1 88 ? 6.360 -9.707 3.529 1.00 98.25 88 ALA A C 1
ATOM 675 O O . ALA A 1 88 ? 6.640 -9.616 2.332 1.00 98.25 88 ALA A O 1
ATOM 676 N N . VAL A 1 89 ? 7.172 -9.222 4.471 1.00 98.12 89 VAL A N 1
ATOM 677 C CA . VAL A 1 89 ? 8.480 -8.622 4.173 1.00 98.12 89 VAL A CA 1
ATOM 678 C C . VAL A 1 89 ? 9.450 -9.671 3.631 1.00 98.12 89 VAL A C 1
ATOM 680 O O . VAL A 1 89 ? 10.137 -9.401 2.646 1.00 98.12 89 VAL A O 1
ATOM 683 N N . GLN A 1 90 ? 9.490 -10.861 4.231 1.00 98.12 90 GLN A N 1
ATOM 684 C CA . GLN A 1 90 ? 10.333 -11.965 3.776 1.00 98.12 90 GLN A CA 1
ATOM 685 C C . GLN A 1 90 ? 9.949 -12.427 2.363 1.00 98.12 90 GLN A C 1
ATOM 687 O O . GLN A 1 90 ? 10.831 -12.604 1.519 1.00 98.12 90 GLN A O 1
ATOM 692 N N . ASP A 1 91 ? 8.652 -12.543 2.073 1.00 97.81 91 ASP A N 1
ATOM 693 C CA . ASP A 1 91 ? 8.137 -12.882 0.744 1.00 97.81 91 ASP A CA 1
ATOM 694 C C . ASP A 1 91 ? 8.625 -11.868 -0.302 1.00 97.81 91 ASP A C 1
ATOM 696 O O . ASP A 1 91 ? 9.206 -12.246 -1.322 1.00 97.81 91 ASP A O 1
ATOM 700 N N . LEU A 1 92 ? 8.489 -10.568 -0.017 1.00 97.12 92 LEU A N 1
ATOM 701 C CA . LEU A 1 92 ? 8.981 -9.497 -0.890 1.00 97.12 92 LEU A CA 1
ATOM 702 C C . LEU A 1 92 ? 10.510 -9.506 -1.056 1.00 97.12 92 LEU A C 1
ATOM 704 O O . LEU A 1 92 ? 11.016 -9.203 -2.137 1.00 97.12 92 LEU A O 1
ATOM 708 N N . GLN A 1 93 ? 11.264 -9.833 -0.006 1.00 96.94 93 GLN A N 1
ATOM 709 C CA . GLN A 1 93 ? 12.725 -9.942 -0.071 1.00 96.94 93 GLN A CA 1
ATOM 710 C C . GLN A 1 93 ? 13.180 -11.128 -0.928 1.00 96.94 93 GLN A C 1
ATOM 712 O O . GLN A 1 93 ? 14.172 -11.014 -1.652 1.00 96.94 93 GLN A O 1
ATOM 717 N N . SER A 1 94 ? 12.452 -12.246 -0.865 1.00 97.00 94 SER A N 1
ATOM 718 C CA . SER A 1 94 ? 12.747 -13.454 -1.643 1.00 97.00 94 SER A CA 1
ATOM 719 C C . SER A 1 94 ? 12.517 -13.259 -3.147 1.00 97.00 94 SER A C 1
ATOM 721 O O . SER A 1 94 ? 13.214 -13.850 -3.978 1.00 97.00 94 SER A O 1
ATOM 723 N N . ASP A 1 95 ? 11.599 -12.362 -3.514 1.00 95.38 95 ASP A N 1
ATOM 724 C CA . ASP A 1 95 ? 11.310 -12.011 -4.896 1.00 95.38 95 ASP A CA 1
ATOM 725 C C . ASP A 1 95 ? 12.383 -11.075 -5.472 1.00 95.38 95 ASP A C 1
ATOM 727 O O . ASP A 1 95 ? 12.280 -9.843 -5.469 1.00 95.38 95 ASP A O 1
ATOM 731 N N . THR A 1 96 ? 13.454 -11.676 -5.987 1.00 92.62 96 THR A N 1
ATOM 732 C CA . THR A 1 96 ? 14.577 -10.954 -6.597 1.00 92.62 96 THR A CA 1
ATOM 733 C C . THR A 1 96 ? 14.311 -10.552 -8.047 1.00 92.62 96 THR A C 1
ATOM 735 O O . THR A 1 96 ? 14.774 -9.479 -8.457 1.00 92.62 96 THR A O 1
ATOM 738 N N . THR A 1 97 ? 13.520 -11.344 -8.777 1.00 92.06 97 THR A N 1
ATOM 739 C CA . THR A 1 97 ? 13.356 -11.275 -10.240 1.00 92.06 97 THR A CA 1
ATOM 740 C C . THR A 1 97 ? 12.253 -10.334 -10.709 1.00 92.06 97 THR A C 1
ATOM 742 O O . THR A 1 97 ? 12.311 -9.865 -11.846 1.00 92.06 97 THR A O 1
ATOM 745 N N . SER A 1 98 ? 11.279 -10.004 -9.857 1.00 90.94 98 SER A N 1
ATOM 746 C CA . SER A 1 98 ? 10.168 -9.147 -10.263 1.00 90.94 98 SER A CA 1
ATOM 747 C C . SER A 1 98 ? 10.621 -7.790 -10.780 1.00 90.94 98 SER A C 1
ATOM 749 O O . SER A 1 98 ? 11.598 -7.203 -10.320 1.00 90.94 98 SER A O 1
ATOM 751 N N . THR A 1 99 ? 9.886 -7.219 -11.727 1.00 92.69 99 THR A N 1
ATOM 752 C CA . THR A 1 99 ? 10.057 -5.808 -12.091 1.00 92.69 99 THR A CA 1
ATOM 753 C C . THR A 1 99 ? 9.551 -4.913 -10.953 1.00 92.69 99 THR A C 1
ATOM 755 O O . THR A 1 99 ? 8.788 -5.356 -10.093 1.00 92.69 99 THR A O 1
ATOM 758 N N . SER A 1 100 ? 9.929 -3.629 -10.927 1.00 91.25 100 SER A N 1
ATOM 759 C CA . SER A 1 100 ? 9.386 -2.680 -9.935 1.00 91.25 100 SER A CA 1
ATOM 760 C C . SER A 1 100 ? 7.854 -2.641 -9.948 1.00 91.25 100 SER A C 1
ATOM 762 O O . SER A 1 100 ? 7.234 -2.473 -8.904 1.00 91.25 100 SER A O 1
ATOM 764 N N . ARG A 1 101 ? 7.234 -2.869 -11.116 1.00 90.25 101 ARG A N 1
ATOM 765 C CA . ARG A 1 101 ? 5.776 -2.910 -11.271 1.00 90.25 101 ARG A CA 1
ATOM 766 C C . ARG A 1 101 ? 5.153 -4.063 -10.486 1.00 90.25 101 ARG A C 1
ATOM 768 O O . ARG A 1 101 ? 4.305 -3.794 -9.632 1.00 90.25 101 ARG A O 1
ATOM 775 N N . HIS A 1 102 ? 5.617 -5.290 -10.734 1.00 92.50 102 HIS A N 1
ATOM 776 C CA . HIS A 1 102 ? 5.172 -6.493 -10.024 1.00 92.50 102 HIS A CA 1
ATOM 777 C C . HIS A 1 102 ? 5.468 -6.412 -8.526 1.00 92.50 102 HIS A C 1
ATOM 779 O O . HIS A 1 102 ? 4.598 -6.737 -7.725 1.00 92.50 102 HIS A O 1
ATOM 785 N N . PHE A 1 103 ? 6.639 -5.889 -8.151 1.00 94.94 103 PHE A N 1
ATOM 786 C CA . PHE A 1 103 ? 7.022 -5.709 -6.753 1.00 94.94 103 PHE A CA 1
ATOM 787 C C . PHE A 1 103 ? 6.042 -4.796 -5.999 1.00 94.94 103 PHE A C 1
ATOM 789 O O . PHE A 1 103 ? 5.554 -5.144 -4.927 1.00 94.94 103 PHE A O 1
ATOM 796 N N . THR A 1 104 ? 5.671 -3.650 -6.579 1.00 95.75 104 THR A N 1
ATOM 797 C CA . THR A 1 104 ? 4.665 -2.765 -5.974 1.00 95.75 104 THR A CA 1
ATOM 798 C C . THR A 1 104 ? 3.276 -3.417 -5.918 1.00 95.75 104 THR A C 1
ATOM 800 O O . THR A 1 104 ? 2.550 -3.210 -4.950 1.00 95.75 104 THR A O 1
ATOM 803 N N . SER A 1 105 ? 2.893 -4.222 -6.917 1.00 95.19 105 SER A N 1
ATOM 804 C CA . SER A 1 105 ? 1.609 -4.944 -6.890 1.00 95.19 105 SER A CA 1
ATOM 805 C C . SER A 1 105 ? 1.581 -6.011 -5.793 1.00 95.19 105 SER A C 1
ATOM 807 O O . SER A 1 105 ? 0.589 -6.133 -5.078 1.00 95.19 105 SER A O 1
ATOM 809 N N . ALA A 1 106 ? 2.688 -6.733 -5.604 1.00 96.25 106 ALA A N 1
ATOM 810 C CA . ALA A 1 106 ? 2.852 -7.667 -4.499 1.00 96.25 106 ALA A CA 1
ATOM 811 C C . ALA A 1 106 ? 2.771 -6.945 -3.145 1.00 96.25 106 ALA A C 1
ATOM 813 O O . ALA A 1 106 ? 2.036 -7.394 -2.270 1.00 96.25 106 ALA A O 1
ATOM 814 N N . ALA A 1 107 ? 3.437 -5.794 -2.997 1.00 97.44 107 ALA A N 1
ATOM 815 C CA . ALA A 1 107 ? 3.382 -4.993 -1.774 1.00 97.44 107 ALA A CA 1
ATOM 816 C C . ALA A 1 107 ? 1.957 -4.514 -1.439 1.00 97.44 107 ALA A C 1
ATOM 818 O O . ALA A 1 107 ? 1.544 -4.616 -0.288 1.00 97.44 107 ALA A O 1
ATOM 819 N N . LEU A 1 108 ? 1.178 -4.055 -2.428 1.00 97.25 108 LEU A N 1
ATOM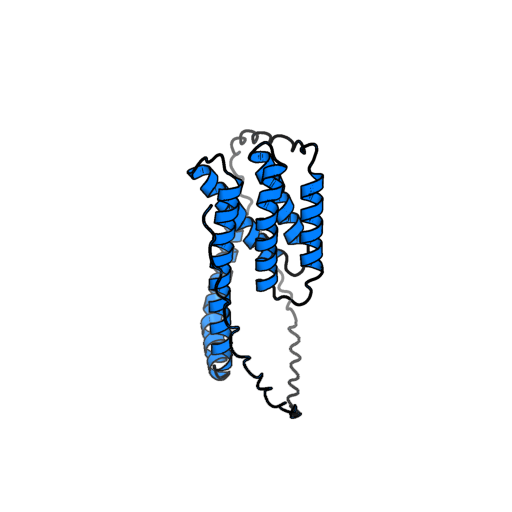 820 C CA . LEU A 1 108 ? -0.235 -3.694 -2.227 1.00 97.25 108 LEU A CA 1
ATOM 821 C C . LEU A 1 108 ? -1.083 -4.892 -1.790 1.00 97.25 108 LEU A C 1
ATOM 823 O O . LEU A 1 108 ? -1.910 -4.765 -0.890 1.00 97.25 108 LEU A O 1
ATOM 827 N N . ARG A 1 109 ? -0.865 -6.063 -2.396 1.00 97.00 109 ARG A N 1
ATOM 828 C CA . ARG A 1 109 ? -1.558 -7.301 -2.018 1.00 97.00 109 ARG A CA 1
ATOM 829 C C . ARG A 1 109 ? -1.234 -7.706 -0.577 1.00 97.00 109 ARG A C 1
ATOM 831 O O . ARG A 1 109 ? -2.151 -8.023 0.172 1.00 97.00 109 ARG A O 1
ATOM 838 N N . HIS A 1 110 ? 0.036 -7.639 -0.173 1.00 97.94 110 HIS A N 1
ATOM 839 C CA . HIS A 1 110 ? 0.434 -7.897 1.212 1.00 97.94 110 HIS A CA 1
ATOM 840 C C . HIS A 1 110 ? -0.163 -6.870 2.180 1.00 97.94 110 HIS A C 1
ATOM 842 O O . HIS A 1 110 ? -0.700 -7.254 3.216 1.00 97.94 110 HIS A O 1
ATOM 848 N N . LEU A 1 111 ? -0.148 -5.579 1.831 1.00 98.06 111 LEU A N 1
ATOM 849 C CA . LEU A 1 111 ? -0.799 -4.551 2.644 1.00 98.06 111 LEU A CA 1
ATOM 850 C C . LEU A 1 111 ? -2.302 -4.827 2.791 1.00 98.06 111 LEU A C 1
ATOM 852 O O . LEU A 1 111 ? -2.830 -4.687 3.884 1.00 98.06 111 LEU A O 1
ATOM 856 N N . THR A 1 112 ? -2.963 -5.292 1.727 1.00 97.44 112 THR A N 1
ATOM 857 C CA . THR A 1 112 ? -4.382 -5.684 1.762 1.00 97.44 112 THR A CA 1
ATOM 858 C C . THR A 1 112 ? -4.615 -6.838 2.735 1.00 97.44 112 THR A C 1
ATOM 860 O O . THR A 1 112 ? -5.496 -6.734 3.574 1.00 97.44 112 THR A O 1
ATOM 863 N N . SER A 1 113 ? -3.794 -7.897 2.709 1.00 97.12 113 SER A N 1
ATOM 864 C CA . SER A 1 113 ? -3.920 -8.991 3.691 1.00 97.12 113 SER A CA 1
ATOM 865 C C . SER A 1 113 ? -3.639 -8.555 5.133 1.00 97.12 113 SER A C 1
ATOM 867 O O . SER A 1 113 ? -4.179 -9.130 6.073 1.00 97.12 113 SER A O 1
ATOM 869 N N . LEU A 1 114 ? -2.798 -7.534 5.320 1.00 97.88 114 LEU A N 1
ATOM 870 C CA . LEU A 1 114 ? -2.480 -6.995 6.640 1.00 97.88 114 LEU A CA 1
ATOM 871 C C . LEU A 1 114 ? -3.593 -6.105 7.200 1.00 97.88 114 LEU A C 1
ATOM 873 O O . LEU A 1 114 ? -3.612 -5.901 8.409 1.00 97.88 114 LEU A O 1
ATOM 877 N N . VAL A 1 115 ? -4.516 -5.600 6.371 1.00 97.81 115 VAL A N 1
ATOM 878 C CA . VAL A 1 115 ? -5.661 -4.796 6.835 1.00 97.81 115 VAL A CA 1
ATOM 879 C C . VAL A 1 115 ? -6.531 -5.589 7.802 1.00 97.81 115 VAL A C 1
ATOM 881 O O . VAL A 1 115 ? -6.836 -5.084 8.879 1.00 97.81 115 VAL A O 1
ATOM 884 N N . ASP A 1 116 ? -6.875 -6.831 7.461 1.00 96.25 116 ASP A N 1
ATOM 885 C CA . ASP A 1 116 ? -7.737 -7.665 8.305 1.00 96.25 116 ASP A CA 1
ATOM 886 C C . ASP A 1 116 ? -7.068 -7.957 9.655 1.00 96.25 116 ASP A C 1
ATOM 888 O O . ASP A 1 116 ? -7.678 -7.825 10.716 1.00 96.25 116 ASP A O 1
ATOM 892 N N . VAL A 1 117 ? -5.770 -8.276 9.630 1.00 97.12 117 VAL A N 1
ATOM 893 C CA . VAL A 1 117 ? -4.988 -8.551 10.845 1.00 97.12 117 VAL A CA 1
ATOM 894 C C . VAL A 1 117 ? -4.806 -7.284 11.687 1.00 97.12 117 VAL A C 1
ATOM 896 O O . VAL A 1 117 ? -4.912 -7.340 12.910 1.00 97.12 117 VAL A O 1
ATOM 899 N N . ALA A 1 118 ? -4.573 -6.132 11.051 1.00 96.62 118 ALA A N 1
ATOM 900 C CA . ALA A 1 118 ? -4.467 -4.843 11.731 1.00 96.62 118 ALA A CA 1
ATOM 901 C C . ALA A 1 118 ? -5.783 -4.452 12.406 1.00 96.62 118 ALA A C 1
ATOM 903 O O . ALA A 1 118 ? -5.759 -3.942 13.524 1.00 96.62 118 ALA A O 1
ATOM 904 N N . ALA A 1 119 ? -6.919 -4.694 11.750 1.00 96.00 119 ALA A N 1
ATOM 905 C CA . ALA A 1 119 ? -8.236 -4.392 12.298 1.00 96.00 119 ALA A CA 1
ATOM 906 C C . ALA A 1 119 ? -8.558 -5.248 13.530 1.00 96.00 119 ALA A C 1
ATOM 908 O O . ALA A 1 119 ? -9.127 -4.740 14.489 1.00 96.00 119 ALA A O 1
ATOM 909 N N . LEU A 1 120 ? -8.137 -6.517 13.542 1.00 95.44 120 LEU A N 1
ATOM 910 C CA . LEU A 1 120 ? -8.265 -7.383 14.719 1.00 95.44 120 LEU A CA 1
ATOM 911 C C . LEU A 1 120 ? -7.335 -6.964 15.868 1.00 95.44 120 LEU A C 1
ATOM 913 O O . LEU A 1 120 ? -7.699 -7.107 17.032 1.00 95.44 120 LEU A O 1
ATOM 917 N N . ALA A 1 121 ? -6.144 -6.454 15.547 1.00 95.56 121 ALA A N 1
ATOM 918 C CA . ALA A 1 121 ? -5.150 -6.030 16.533 1.00 95.56 121 ALA A CA 1
ATOM 919 C C . ALA A 1 121 ? -5.384 -4.610 17.086 1.00 95.56 121 ALA A C 1
ATOM 921 O O . ALA A 1 121 ? -4.738 -4.232 18.063 1.00 95.56 121 ALA A O 1
ATOM 922 N N . SER A 1 122 ? -6.272 -3.819 16.471 1.00 95.31 122 SER A N 1
ATOM 923 C CA . SER A 1 122 ? -6.460 -2.402 16.801 1.00 95.31 122 SER A CA 1
ATOM 924 C C . SER A 1 122 ? -7.854 -2.131 17.377 1.00 95.31 122 SER A C 1
ATOM 926 O O . SER A 1 122 ? -8.838 -2.217 16.645 1.00 95.31 122 SER A O 1
ATOM 928 N N . PRO A 1 123 ? -7.976 -1.720 18.650 1.00 92.94 123 PRO A N 1
ATOM 929 C CA . PRO A 1 123 ? -9.252 -1.315 19.243 1.00 92.94 123 PRO A CA 1
ATOM 930 C C . PRO A 1 123 ? -9.766 0.034 18.718 1.00 92.94 123 PRO A C 1
ATOM 932 O O . PRO A 1 123 ? -10.941 0.359 18.892 1.00 92.94 123 PRO A O 1
ATOM 935 N N . SER A 1 124 ? -8.898 0.849 18.110 1.00 94.56 124 SER A N 1
ATOM 936 C CA . SER A 1 124 ? -9.216 2.209 17.681 1.00 94.56 124 SER A CA 1
ATOM 937 C C . SER A 1 124 ? -8.705 2.513 16.269 1.00 94.56 124 SER A C 1
ATOM 939 O O . SER A 1 124 ? -7.715 1.944 15.804 1.00 94.56 124 SER A O 1
ATOM 941 N N . TYR A 1 125 ? -9.370 3.447 15.580 1.00 93.12 125 TYR A N 1
ATOM 942 C CA . TYR A 1 125 ? -8.974 3.876 14.236 1.00 93.12 125 TYR A CA 1
ATOM 943 C C . TYR A 1 125 ? -7.548 4.463 14.188 1.00 93.12 125 TYR A C 1
ATOM 945 O O . TYR A 1 125 ? -6.791 4.096 13.289 1.00 93.12 125 TYR A O 1
ATOM 953 N N . PRO A 1 126 ? -7.116 5.319 15.141 1.00 94.12 126 PRO A N 1
ATOM 954 C CA . PRO A 1 126 ? -5.739 5.814 15.159 1.00 94.12 126 PRO A CA 1
ATOM 955 C C . PRO A 1 126 ? -4.692 4.699 15.278 1.00 94.12 126 PRO A C 1
ATOM 957 O O . PRO A 1 126 ? -3.649 4.764 14.621 1.00 94.12 126 PRO A O 1
ATOM 960 N N . GLU A 1 127 ? -4.964 3.663 16.076 1.00 93.94 127 GLU A N 1
ATOM 961 C CA . GLU A 1 127 ? -4.080 2.497 16.207 1.00 93.94 127 GLU A CA 1
ATOM 962 C C . GLU A 1 127 ? -4.035 1.691 14.906 1.00 93.94 127 GLU A C 1
ATOM 964 O O . GLU A 1 127 ? -2.947 1.393 14.410 1.00 93.94 127 GLU A O 1
ATOM 969 N N . PHE A 1 128 ? -5.191 1.469 14.276 1.00 95.69 128 PHE A N 1
ATOM 970 C CA . PHE A 1 128 ? -5.290 0.825 12.967 1.00 95.69 128 PHE A CA 1
ATOM 971 C C . PHE A 1 128 ? -4.475 1.563 11.896 1.00 95.69 128 PHE A C 1
ATOM 973 O O . PHE A 1 128 ? -3.654 0.959 11.201 1.00 95.69 128 PHE A O 1
ATOM 980 N N . CYS A 1 129 ? -4.623 2.887 11.796 1.00 96.00 129 CYS A N 1
ATOM 981 C CA . CYS A 1 129 ? -3.825 3.703 10.881 1.00 96.00 129 CYS A CA 1
ATOM 982 C C . CYS A 1 129 ? -2.327 3.617 11.183 1.00 96.00 129 CYS A C 1
ATOM 984 O O . CYS A 1 129 ? -1.519 3.549 10.257 1.00 96.00 129 CYS A O 1
ATOM 986 N N . THR A 1 130 ? -1.952 3.601 12.463 1.00 95.50 130 THR A N 1
ATOM 987 C CA . THR A 1 130 ? -0.552 3.476 12.882 1.00 95.50 130 THR A CA 1
ATOM 988 C C . THR A 1 130 ? 0.038 2.142 12.426 1.00 95.50 130 THR A C 1
ATOM 990 O O . THR A 1 130 ? 1.130 2.132 11.853 1.00 95.50 130 THR A O 1
ATOM 993 N N . LEU A 1 131 ? -0.698 1.035 12.584 1.00 96.31 131 LEU A N 1
ATOM 994 C CA . LEU A 1 131 ? -0.279 -0.279 12.092 1.00 96.31 131 LEU A CA 1
ATOM 995 C C . LEU A 1 131 ? -0.145 -0.308 10.565 1.00 96.31 131 LEU A C 1
ATOM 997 O O . LEU A 1 131 ? 0.854 -0.813 10.054 1.00 96.31 131 LEU A O 1
ATOM 1001 N N . LEU A 1 132 ? -1.086 0.282 9.820 1.00 97.38 132 LEU A N 1
ATOM 1002 C CA . LEU A 1 132 ? -1.000 0.335 8.356 1.00 97.38 132 LEU A CA 1
ATOM 1003 C C . LEU A 1 132 ? 0.184 1.171 7.856 1.00 97.38 132 LEU A C 1
ATOM 1005 O O . LEU A 1 132 ? 0.876 0.763 6.921 1.00 97.38 132 LEU A O 1
ATOM 1009 N N . VAL A 1 133 ? 0.449 2.322 8.478 1.00 97.31 133 VAL A N 1
ATOM 1010 C CA . VAL A 1 133 ? 1.614 3.161 8.155 1.00 97.31 133 VAL A CA 1
ATOM 1011 C C . VAL A 1 133 ? 2.910 2.420 8.480 1.00 97.31 133 VAL A C 1
ATOM 1013 O O . VAL A 1 133 ? 3.850 2.438 7.680 1.00 97.31 133 VAL A O 1
ATOM 1016 N N . TYR A 1 134 ? 2.961 1.729 9.620 1.00 96.94 134 TYR A N 1
ATOM 1017 C CA . TYR A 1 134 ? 4.100 0.903 10.001 1.00 96.94 134 TYR A CA 1
ATOM 1018 C C . TYR A 1 134 ? 4.333 -0.245 9.008 1.00 96.94 134 TYR A C 1
ATOM 1020 O O . TYR A 1 134 ? 5.452 -0.396 8.513 1.00 96.94 134 TYR A O 1
ATOM 1028 N N . ALA A 1 135 ? 3.287 -0.981 8.620 1.00 97.88 135 ALA A N 1
ATOM 1029 C CA . ALA A 1 135 ? 3.372 -2.007 7.584 1.00 97.88 135 ALA A CA 1
ATOM 1030 C C . ALA A 1 135 ? 3.867 -1.431 6.256 1.00 97.88 135 ALA A C 1
ATOM 1032 O O . ALA A 1 135 ? 4.835 -1.935 5.693 1.00 97.88 135 ALA A O 1
ATOM 1033 N N . ALA A 1 136 ? 3.270 -0.340 5.771 1.00 97.62 136 ALA A N 1
ATOM 1034 C CA . ALA A 1 136 ? 3.679 0.288 4.518 1.00 97.62 136 ALA A CA 1
ATOM 1035 C C . ALA A 1 136 ? 5.158 0.703 4.530 1.00 97.62 136 ALA A C 1
ATOM 1037 O O . ALA A 1 136 ? 5.875 0.504 3.544 1.00 97.62 136 ALA A O 1
ATOM 1038 N N . LYS A 1 137 ? 5.639 1.218 5.667 1.00 97.12 137 LYS A N 1
ATOM 1039 C CA . LYS A 1 137 ? 7.052 1.536 5.880 1.00 97.12 137 LYS A CA 1
ATOM 1040 C C . LYS A 1 137 ? 7.922 0.282 5.762 1.00 97.12 137 LYS A C 1
ATOM 1042 O O . LYS A 1 137 ? 8.868 0.292 4.975 1.00 97.12 137 LYS A O 1
ATOM 1047 N N . GLN A 1 138 ? 7.596 -0.799 6.467 1.00 97.88 138 GLN A N 1
ATOM 1048 C CA . GLN A 1 138 ? 8.377 -2.043 6.413 1.00 97.88 138 GLN A CA 1
ATOM 1049 C C . GLN A 1 138 ? 8.375 -2.684 5.018 1.00 97.88 138 GLN A C 1
ATOM 1051 O O . GLN A 1 138 ? 9.432 -3.043 4.499 1.00 97.88 138 GLN A O 1
ATOM 1056 N N . LEU A 1 139 ? 7.218 -2.732 4.351 1.00 97.44 139 LEU A N 1
ATOM 1057 C CA . LEU A 1 139 ? 7.101 -3.228 2.977 1.00 97.44 139 LEU A CA 1
ATOM 1058 C C . LEU A 1 139 ? 7.944 -2.395 1.998 1.00 97.44 139 LEU A C 1
ATOM 1060 O O . LEU A 1 139 ? 8.544 -2.944 1.075 1.00 97.44 139 LEU A O 1
ATOM 1064 N N . SER A 1 140 ? 8.052 -1.079 2.211 1.00 96.88 140 SER A N 1
ATOM 1065 C CA . SER A 1 140 ? 8.909 -0.220 1.385 1.00 96.88 140 SER A CA 1
ATOM 1066 C C . SER A 1 140 ? 10.410 -0.450 1.600 1.00 96.88 140 SER A C 1
ATOM 1068 O O . SER A 1 140 ? 11.195 -0.297 0.661 1.00 96.88 140 SER A O 1
ATOM 1070 N N . PHE A 1 141 ? 10.809 -0.877 2.803 1.00 96.62 141 PHE A N 1
ATOM 1071 C CA . PHE A 1 141 ? 12.197 -1.209 3.129 1.00 96.62 141 PHE A CA 1
ATOM 1072 C C . PHE A 1 141 ? 12.604 -2.629 2.740 1.00 96.62 141 PHE A C 1
ATOM 1074 O O . PHE A 1 141 ? 13.800 -2.918 2.714 1.00 96.62 141 PHE A O 1
ATOM 1081 N N . ALA A 1 142 ? 11.656 -3.491 2.360 1.00 97.06 142 ALA A N 1
ATOM 1082 C CA . ALA A 1 142 ? 11.954 -4.849 1.916 1.00 97.06 142 ALA A CA 1
ATOM 1083 C C . ALA A 1 142 ? 12.980 -4.875 0.763 1.00 97.06 142 ALA A C 1
ATOM 1085 O O . ALA A 1 142 ? 13.835 -5.756 0.723 1.00 97.06 142 ALA A O 1
ATOM 1086 N N . ARG A 1 143 ? 12.958 -3.886 -0.151 1.00 93.88 143 ARG A N 1
ATOM 1087 C CA . ARG A 1 143 ? 13.971 -3.730 -1.215 1.00 93.88 143 ARG A CA 1
ATOM 1088 C C . ARG A 1 143 ? 14.341 -2.258 -1.456 1.00 93.88 143 ARG A C 1
ATOM 1090 O O . ARG A 1 143 ? 13.663 -1.590 -2.240 1.00 93.88 143 ARG A O 1
ATOM 1097 N N . PRO A 1 144 ? 15.468 -1.765 -0.908 1.00 90.62 144 PRO A N 1
ATOM 1098 C CA . PRO A 1 144 ? 15.872 -0.360 -1.029 1.00 90.62 144 PRO A CA 1
ATOM 1099 C C . PRO A 1 144 ? 15.956 0.150 -2.477 1.00 90.62 144 PRO A C 1
ATOM 1101 O O . PRO A 1 144 ? 15.472 1.236 -2.780 1.00 90.62 144 PRO A O 1
ATOM 1104 N N . ASN A 1 145 ? 16.461 -0.674 -3.403 1.00 89.81 145 ASN A N 1
ATOM 1105 C CA . ASN A 1 145 ? 16.630 -0.307 -4.819 1.00 89.81 145 ASN A CA 1
ATOM 1106 C C . ASN A 1 145 ? 15.307 -0.026 -5.558 1.00 89.81 145 ASN A C 1
ATOM 1108 O O . ASN A 1 145 ? 15.317 0.559 -6.637 1.00 89.81 145 ASN A O 1
ATOM 1112 N N . LYS A 1 146 ? 14.171 -0.470 -5.007 1.00 88.44 146 LYS A N 1
ATOM 1113 C CA . LYS A 1 146 ? 12.823 -0.276 -5.570 1.00 88.44 146 LYS A CA 1
ATOM 1114 C C . LYS A 1 146 ? 11.903 0.500 -4.626 1.00 88.44 146 LYS A C 1
ATOM 1116 O O . LYS A 1 146 ? 10.733 0.704 -4.953 1.00 88.44 146 LYS A O 1
ATOM 1121 N N . GLY A 1 147 ? 12.431 0.935 -3.480 1.00 87.06 147 GLY A N 1
ATOM 1122 C CA . GLY A 1 147 ? 11.659 1.499 -2.380 1.00 87.06 147 GLY A CA 1
ATOM 1123 C C . GLY A 1 147 ? 10.857 2.721 -2.804 1.00 87.06 147 GLY A C 1
ATOM 1124 O O . GLY A 1 147 ? 9.660 2.752 -2.575 1.00 87.06 147 GLY A O 1
ATOM 1125 N N . ALA A 1 148 ? 11.457 3.670 -3.532 1.00 91.62 148 ALA A N 1
ATOM 1126 C CA . ALA A 1 148 ? 10.811 4.945 -3.867 1.00 91.62 148 ALA A CA 1
ATOM 1127 C C . ALA A 1 148 ? 9.458 4.799 -4.595 1.00 91.62 148 ALA A C 1
ATOM 1129 O O . ALA A 1 148 ? 8.479 5.447 -4.222 1.00 91.62 148 ALA A O 1
ATOM 1130 N N . VAL A 1 149 ? 9.380 3.920 -5.603 1.00 92.31 149 VAL A N 1
ATOM 1131 C CA . VAL A 1 149 ? 8.141 3.684 -6.37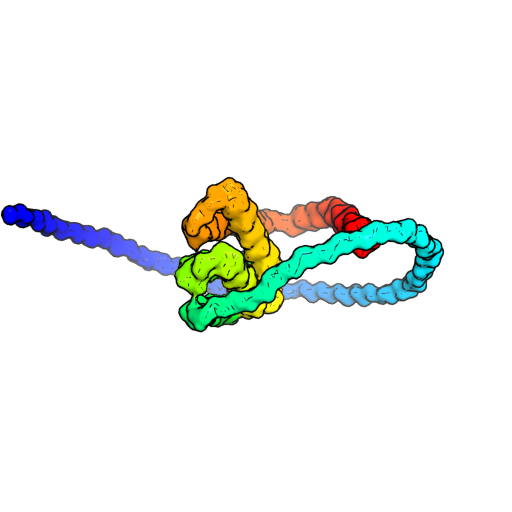2 1.00 92.31 149 VAL A CA 1
ATOM 1132 C C . VAL A 1 149 ? 7.072 3.033 -5.493 1.00 92.31 149 VAL A C 1
ATOM 1134 O O . VAL A 1 149 ? 5.896 3.389 -5.560 1.00 92.31 149 VAL A O 1
ATOM 1137 N N . VAL A 1 150 ? 7.488 2.097 -4.641 1.00 95.06 150 VAL A N 1
ATOM 1138 C CA . VAL A 1 150 ? 6.601 1.385 -3.718 1.00 95.06 150 VAL A CA 1
ATOM 1139 C C . VAL A 1 150 ? 6.094 2.336 -2.643 1.00 95.06 150 VAL A C 1
ATOM 1141 O O . VAL A 1 150 ? 4.888 2.432 -2.460 1.00 95.06 150 VAL A O 1
ATOM 1144 N N . THR A 1 151 ? 6.981 3.098 -2.001 1.00 95.31 151 THR A N 1
ATOM 1145 C CA . THR A 1 151 ? 6.642 4.110 -0.996 1.00 95.31 151 THR A CA 1
ATOM 1146 C C . THR A 1 151 ? 5.622 5.098 -1.547 1.00 95.31 151 THR A C 1
ATOM 1148 O O . THR A 1 151 ? 4.576 5.281 -0.934 1.00 95.31 151 THR A O 1
ATOM 1151 N N . ALA A 1 152 ? 5.865 5.684 -2.724 1.00 94.62 152 ALA A N 1
ATOM 1152 C CA . ALA A 1 152 ? 4.929 6.631 -3.329 1.00 94.62 152 ALA A CA 1
ATOM 1153 C C . ALA A 1 152 ? 3.545 6.004 -3.577 1.00 94.62 152 ALA A C 1
ATOM 1155 O O . ALA A 1 152 ? 2.519 6.640 -3.339 1.00 94.62 152 ALA A O 1
ATOM 1156 N N . CYS A 1 153 ? 3.506 4.747 -4.025 1.00 96.25 153 CYS A N 1
ATOM 1157 C CA . CYS A 1 153 ? 2.259 4.026 -4.253 1.00 96.25 153 CYS A CA 1
ATOM 1158 C C . CYS A 1 153 ? 1.503 3.727 -2.950 1.00 96.25 153 CYS A C 1
ATOM 1160 O O . CYS A 1 153 ? 0.298 3.960 -2.877 1.00 96.25 153 CYS A O 1
ATOM 1162 N N . LEU A 1 154 ? 2.197 3.217 -1.929 1.00 96.88 154 LEU A N 1
ATOM 1163 C CA . LEU A 1 154 ? 1.590 2.877 -0.643 1.00 96.88 154 LEU A CA 1
ATOM 1164 C C . LEU A 1 154 ? 1.087 4.134 0.078 1.00 96.88 154 LEU A C 1
ATOM 1166 O O . LEU A 1 154 ? -0.027 4.129 0.588 1.00 96.88 154 LEU A O 1
ATOM 1170 N N . LEU A 1 155 ? 1.849 5.233 0.053 1.00 96.25 155 LEU A N 1
ATOM 1171 C CA . LEU A 1 155 ? 1.424 6.504 0.647 1.00 96.25 155 LEU A CA 1
ATOM 1172 C C . LEU A 1 155 ? 0.166 7.061 -0.026 1.00 96.25 155 LEU A C 1
ATOM 1174 O O . LEU A 1 155 ? -0.757 7.463 0.674 1.00 96.25 155 LEU A O 1
ATOM 1178 N N . ARG A 1 156 ? 0.081 7.020 -1.363 1.00 96.06 156 ARG A N 1
ATOM 1179 C CA . ARG A 1 156 ? -1.142 7.418 -2.084 1.00 96.06 156 ARG A CA 1
ATOM 1180 C C . ARG A 1 156 ? -2.340 6.547 -1.712 1.00 96.06 156 ARG A C 1
ATOM 1182 O O . ARG A 1 156 ? -3.450 7.058 -1.605 1.00 96.06 156 ARG A O 1
ATOM 1189 N N . ALA A 1 157 ? -2.132 5.245 -1.521 1.00 97.25 157 ALA A N 1
ATOM 1190 C CA . ALA A 1 157 ? -3.197 4.350 -1.087 1.00 97.25 157 ALA A CA 1
ATOM 1191 C C . ALA A 1 157 ? -3.681 4.695 0.332 1.00 97.25 157 ALA A C 1
ATOM 1193 O O . ALA A 1 157 ? -4.880 4.855 0.539 1.00 97.25 157 ALA A O 1
ATOM 1194 N N . LEU A 1 158 ? -2.759 4.890 1.282 1.00 97.44 158 LEU A N 1
ATOM 1195 C CA . LEU A 1 158 ? -3.084 5.294 2.657 1.00 97.44 158 LEU A CA 1
ATOM 1196 C C . LEU A 1 158 ? -3.783 6.656 2.714 1.00 97.44 158 LEU A C 1
ATOM 1198 O O . LEU A 1 158 ? -4.739 6.830 3.464 1.00 97.44 158 LEU A O 1
ATOM 1202 N N . GLU A 1 159 ? -3.353 7.607 1.888 1.00 96.69 159 GLU A N 1
ATOM 1203 C CA . GLU A 1 159 ? -4.003 8.908 1.762 1.00 96.69 159 GLU A CA 1
ATOM 1204 C C . GLU A 1 159 ? -5.452 8.771 1.277 1.00 96.69 159 GLU A C 1
ATOM 1206 O O . GLU A 1 159 ? -6.352 9.386 1.848 1.00 96.69 159 GLU A O 1
ATOM 1211 N N . ARG A 1 160 ? -5.708 7.932 0.264 1.00 97.44 160 ARG A N 1
ATOM 1212 C CA . ARG A 1 160 ? -7.073 7.657 -0.213 1.00 97.44 160 ARG A CA 1
ATOM 1213 C C . ARG A 1 160 ? -7.938 6.997 0.861 1.00 97.44 160 ARG A C 1
ATOM 1215 O O . ARG A 1 160 ? -9.091 7.391 1.004 1.00 97.44 160 ARG A O 1
ATOM 1222 N N . ILE A 1 161 ? -7.387 6.054 1.632 1.00 97.00 161 ILE A N 1
ATOM 1223 C CA . ILE A 1 161 ? -8.087 5.437 2.772 1.00 97.00 161 ILE A CA 1
ATOM 1224 C C . ILE A 1 161 ? -8.477 6.516 3.786 1.00 97.00 161 ILE A C 1
ATOM 1226 O O . ILE A 1 161 ? -9.642 6.606 4.163 1.00 97.00 161 ILE A O 1
ATOM 1230 N N . ALA A 1 162 ? -7.531 7.375 4.175 1.00 94.44 162 ALA A N 1
ATOM 1231 C CA . ALA A 1 162 ? -7.772 8.432 5.153 1.00 94.44 162 ALA A CA 1
ATOM 1232 C C . ALA A 1 162 ? -8.826 9.447 4.678 1.00 94.44 162 ALA A C 1
ATOM 1234 O O . ALA A 1 162 ? -9.695 9.840 5.457 1.00 94.44 162 ALA A O 1
ATOM 1235 N N . ARG A 1 163 ? -8.784 9.857 3.401 1.00 95.06 163 ARG A N 1
ATOM 1236 C CA . ARG A 1 163 ? -9.801 10.750 2.818 1.00 95.06 163 ARG A CA 1
ATOM 1237 C C . ARG A 1 163 ? -11.182 10.101 2.818 1.00 95.06 163 ARG A C 1
ATOM 1239 O O . ARG A 1 163 ? -12.119 10.691 3.343 1.00 95.06 163 ARG A O 1
ATOM 1246 N N . ARG A 1 164 ? -11.290 8.874 2.304 1.00 96.12 164 ARG A N 1
ATOM 1247 C CA . ARG A 1 164 ? -12.571 8.163 2.206 1.00 96.12 164 ARG A CA 1
ATOM 1248 C C . ARG A 1 164 ? -13.173 7.873 3.578 1.00 96.12 164 ARG A C 1
ATOM 1250 O O . ARG A 1 164 ? -14.375 8.001 3.772 1.00 96.12 164 ARG A O 1
ATOM 1257 N N . TRP A 1 165 ? -12.333 7.567 4.562 1.00 93.81 165 TRP A N 1
ATOM 1258 C CA . TRP A 1 165 ? -12.778 7.430 5.943 1.00 93.81 165 TRP A CA 1
ATOM 1259 C C . TRP A 1 165 ? -13.308 8.747 6.527 1.00 93.81 165 TRP A C 1
ATOM 1261 O O . TRP A 1 165 ? -14.366 8.745 7.155 1.00 93.81 165 TRP A O 1
ATOM 1271 N N . ASN A 1 166 ? -12.624 9.874 6.297 1.00 92.62 166 ASN A N 1
ATOM 1272 C CA . ASN A 1 166 ? -13.095 11.190 6.750 1.00 92.62 166 ASN A CA 1
ATOM 1273 C C . ASN A 1 166 ? -14.464 11.564 6.153 1.00 92.62 166 ASN A C 1
ATOM 1275 O O . ASN A 1 166 ? -15.245 12.256 6.811 1.00 92.62 166 ASN A O 1
ATOM 1279 N N . GLU A 1 167 ? -14.740 11.112 4.929 1.00 95.56 167 GLU A N 1
ATOM 1280 C CA . GLU A 1 167 ? -16.000 11.329 4.214 1.00 95.56 167 GLU A CA 1
ATOM 1281 C C . GLU A 1 167 ? -17.126 10.413 4.724 1.00 95.56 167 GLU A C 1
ATOM 1283 O O . GLU A 1 167 ? -18.212 10.898 5.037 1.00 95.56 167 GLU A O 1
ATOM 1288 N N . GLU A 1 168 ? -16.876 9.105 4.847 1.00 95.00 168 GLU A N 1
ATOM 1289 C CA . GLU A 1 168 ? -17.910 8.113 5.181 1.00 95.00 168 GLU A CA 1
ATOM 1290 C C . GLU A 1 168 ? -18.147 7.954 6.695 1.00 95.00 168 GLU A C 1
ATOM 1292 O O . GLU A 1 168 ? -19.245 7.587 7.112 1.00 95.00 168 GLU A O 1
ATOM 1297 N N . ARG A 1 169 ? -17.131 8.214 7.533 1.00 92.81 169 ARG A N 1
ATOM 1298 C CA . ARG A 1 169 ? -17.141 8.006 9.000 1.00 92.81 169 ARG A CA 1
ATOM 1299 C C . ARG A 1 169 ? -17.662 6.628 9.442 1.00 92.81 169 ARG A C 1
ATOM 1301 O O . ARG A 1 169 ? -18.275 6.496 10.501 1.00 92.81 169 ARG A O 1
ATOM 1308 N N . THR A 1 170 ? -17.414 5.596 8.637 1.00 93.50 170 THR A N 1
ATOM 1309 C CA . THR A 1 170 ? -17.819 4.215 8.936 1.00 93.50 170 THR A CA 1
ATOM 1310 C C . THR A 1 170 ? -17.038 3.627 10.118 1.00 93.50 170 THR A C 1
ATOM 1312 O O . THR A 1 170 ? -15.887 3.993 10.374 1.00 93.50 170 THR A O 1
ATOM 1315 N N . THR A 1 171 ? -17.661 2.690 10.836 1.00 92.75 171 THR A N 1
ATOM 1316 C CA . THR A 1 171 ? -17.009 1.858 11.862 1.00 92.75 171 THR A CA 1
ATOM 1317 C C . THR A 1 171 ? -16.313 0.633 11.267 1.00 92.75 171 THR A C 1
ATOM 1319 O O . THR A 1 171 ? -15.464 0.044 11.927 1.00 92.75 171 THR A O 1
ATOM 1322 N N . ASP A 1 172 ? -16.648 0.249 10.031 1.00 95.62 172 ASP A N 1
ATOM 1323 C CA . ASP A 1 172 ? -16.001 -0.854 9.312 1.00 95.62 172 ASP A CA 1
ATOM 1324 C C . ASP A 1 172 ? -14.747 -0.359 8.574 1.00 95.62 172 ASP A C 1
ATOM 1326 O O . ASP A 1 172 ? -14.732 -0.146 7.358 1.00 95.62 172 ASP A O 1
ATOM 1330 N N . TRP A 1 173 ? -13.684 -0.104 9.339 1.00 94.12 173 TRP A N 1
ATOM 1331 C CA . TRP A 1 173 ? -12.429 0.422 8.792 1.00 94.12 173 TRP A CA 1
ATOM 1332 C C . TRP A 1 173 ? -11.706 -0.600 7.907 1.00 94.12 173 TRP A C 1
ATOM 1334 O O . TRP A 1 173 ? -11.051 -0.208 6.941 1.00 94.12 173 TRP A O 1
ATOM 1344 N N . ALA A 1 174 ? -11.842 -1.896 8.209 1.00 95.50 174 ALA A N 1
ATOM 1345 C CA . ALA A 1 174 ? -11.218 -2.978 7.451 1.00 95.50 174 ALA A CA 1
ATOM 1346 C C . ALA A 1 174 ? -11.826 -3.098 6.050 1.00 95.50 174 ALA A C 1
ATOM 1348 O O . ALA A 1 174 ? -11.091 -3.081 5.060 1.00 95.50 174 ALA A O 1
ATOM 1349 N N . GLY A 1 175 ? -13.162 -3.129 5.961 1.00 96.88 175 GLY A N 1
ATOM 1350 C CA . GLY A 1 175 ? -13.876 -3.182 4.688 1.00 96.88 175 GLY A CA 1
ATOM 1351 C C . GLY A 1 175 ? -13.543 -1.994 3.785 1.00 96.88 175 GLY A C 1
ATOM 1352 O O . GLY A 1 175 ? -13.205 -2.187 2.615 1.00 96.88 175 GLY A O 1
ATOM 1353 N N . LEU A 1 176 ? -13.541 -0.774 4.341 1.00 97.44 176 LEU A N 1
ATOM 1354 C CA . LEU A 1 176 ? -13.192 0.449 3.606 1.00 97.44 176 LEU A CA 1
ATOM 1355 C C . LEU A 1 176 ? -11.730 0.446 3.138 1.00 97.44 176 LEU A C 1
ATOM 1357 O O . LEU A 1 176 ? -11.440 0.749 1.978 1.00 97.44 176 LEU A O 1
ATOM 1361 N N . ALA A 1 177 ? -10.784 0.096 4.014 1.00 96.88 177 ALA A N 1
ATOM 1362 C CA . ALA A 1 177 ? -9.372 0.044 3.642 1.00 96.88 177 ALA A CA 1
ATOM 1363 C C . ALA A 1 177 ? -9.110 -1.026 2.569 1.00 96.88 177 ALA A C 1
ATOM 1365 O O . ALA A 1 177 ? -8.415 -0.758 1.585 1.00 96.88 177 ALA A O 1
ATOM 1366 N N . GLY A 1 178 ? -9.713 -2.208 2.718 1.00 97.00 178 GLY A N 1
ATOM 1367 C CA . GLY A 1 178 ? -9.641 -3.292 1.744 1.00 97.00 178 GLY A CA 1
ATOM 1368 C C . GLY A 1 178 ? -10.208 -2.897 0.379 1.00 97.00 178 GLY A C 1
ATOM 1369 O O . GLY A 1 178 ? -9.562 -3.140 -0.644 1.00 97.00 178 GLY A O 1
ATOM 1370 N N . SER A 1 179 ? -11.363 -2.221 0.336 1.00 97.75 179 SER A N 1
ATOM 1371 C CA . SER A 1 179 ? -11.971 -1.777 -0.926 1.00 97.75 179 SER A CA 1
ATOM 1372 C C . SER A 1 179 ? -11.111 -0.739 -1.649 1.00 97.75 179 SER A C 1
ATOM 1374 O O . SER A 1 179 ? -10.898 -0.854 -2.857 1.00 97.75 179 SER A O 1
ATOM 1376 N N . VAL A 1 180 ? -10.554 0.236 -0.920 1.00 97.81 180 VAL A N 1
ATOM 1377 C CA . VAL A 1 180 ? -9.660 1.256 -1.495 1.00 97.81 180 VAL A CA 1
ATOM 1378 C C . VAL A 1 180 ? -8.365 0.628 -2.013 1.00 97.81 180 VAL A C 1
ATOM 1380 O O . VAL A 1 180 ? -7.910 0.966 -3.107 1.00 97.81 180 VAL A O 1
ATOM 1383 N N . LEU A 1 181 ? -7.769 -0.316 -1.280 1.00 96.75 181 LEU A N 1
ATOM 1384 C CA . LEU A 1 181 ? -6.569 -1.015 -1.751 1.00 96.75 181 LEU A CA 1
ATOM 1385 C C . LEU A 1 181 ? -6.849 -1.855 -3.000 1.00 96.75 181 LEU A C 1
ATOM 1387 O O . LEU A 1 181 ? -6.037 -1.850 -3.927 1.00 96.75 181 LEU A O 1
ATOM 1391 N N . ALA A 1 182 ? -8.005 -2.518 -3.068 1.00 95.06 182 ALA A N 1
ATOM 1392 C CA . ALA A 1 182 ? -8.427 -3.262 -4.250 1.00 95.06 182 ALA A CA 1
ATOM 1393 C C . ALA A 1 182 ? -8.667 -2.346 -5.465 1.00 95.06 182 ALA A C 1
ATOM 1395 O O . ALA A 1 182 ? -8.316 -2.706 -6.590 1.00 95.06 182 ALA A O 1
ATOM 1396 N N . GLU A 1 183 ? -9.232 -1.150 -5.269 1.00 96.50 183 GLU A N 1
ATOM 1397 C CA . GLU A 1 183 ? -9.341 -0.115 -6.309 1.00 96.50 183 GLU A CA 1
ATOM 1398 C C . GLU A 1 183 ? -7.958 0.313 -6.822 1.00 96.50 183 GLU A C 1
ATOM 1400 O O . GLU A 1 183 ? -7.698 0.226 -8.023 1.00 96.50 183 GLU A O 1
ATOM 1405 N N . VAL A 1 184 ? -7.035 0.675 -5.924 1.00 95.81 184 VAL A N 1
ATOM 1406 C CA . VAL A 1 184 ? -5.666 1.086 -6.288 1.00 95.81 184 VAL A CA 1
ATOM 1407 C C . VAL A 1 184 ? -4.908 -0.040 -7.004 1.00 95.81 184 VAL A C 1
ATOM 1409 O O . VAL A 1 184 ? -4.181 0.209 -7.970 1.00 95.81 184 VAL A O 1
ATOM 1412 N N . ALA A 1 185 ? -5.077 -1.290 -6.566 1.00 93.62 185 ALA A N 1
ATOM 1413 C CA . ALA A 1 185 ? -4.472 -2.448 -7.214 1.00 93.62 185 ALA A CA 1
ATOM 1414 C C . ALA A 1 185 ? -4.999 -2.645 -8.647 1.00 93.62 185 ALA A C 1
ATOM 1416 O O . ALA A 1 185 ? -4.197 -2.848 -9.562 1.00 93.62 185 ALA A O 1
ATOM 1417 N N . ARG A 1 186 ? -6.318 -2.518 -8.861 1.00 93.25 186 ARG A N 1
ATOM 1418 C CA . ARG A 1 186 ? -6.937 -2.594 -10.197 1.00 93.25 186 ARG A CA 1
ATOM 1419 C C . ARG A 1 186 ? -6.478 -1.462 -11.113 1.00 93.25 186 ARG A C 1
ATOM 1421 O O . ARG A 1 186 ? -6.110 -1.731 -12.253 1.00 93.25 186 ARG A O 1
ATOM 1428 N N . GLU A 1 187 ? -6.434 -0.223 -10.617 1.00 94.31 187 GLU A N 1
ATOM 1429 C CA . GLU A 1 187 ? -5.914 0.927 -11.374 1.00 94.31 187 GLU A CA 1
ATOM 1430 C C . GLU A 1 187 ? -4.480 0.671 -11.851 1.00 94.31 187 GLU A C 1
ATOM 1432 O O . GLU A 1 187 ? -4.152 0.896 -13.016 1.00 94.31 187 GLU A O 1
ATOM 1437 N N . ARG A 1 188 ? -3.617 0.139 -10.977 1.00 92.44 188 ARG A N 1
ATOM 1438 C CA . ARG A 1 188 ? -2.234 -0.177 -11.354 1.00 92.44 188 ARG A CA 1
ATOM 1439 C C . ARG A 1 188 ? -2.116 -1.338 -12.325 1.00 92.44 188 ARG A C 1
ATOM 1441 O O . ARG A 1 188 ? -1.235 -1.285 -13.180 1.00 92.44 188 ARG A O 1
ATOM 1448 N N . MET A 1 189 ? -2.954 -2.365 -12.204 1.00 88.94 189 MET A N 1
ATOM 1449 C CA . MET A 1 189 ? -2.998 -3.437 -13.199 1.00 88.94 189 MET A CA 1
ATOM 1450 C C . MET A 1 189 ? -3.351 -2.880 -14.576 1.00 88.94 189 MET A C 1
ATOM 1452 O O . MET A 1 189 ? -2.622 -3.139 -15.527 1.00 88.94 189 MET A O 1
ATOM 1456 N N . HIS A 1 190 ? -4.372 -2.026 -14.651 1.00 90.56 190 HIS A N 1
ATOM 1457 C CA . HIS A 1 190 ? -4.778 -1.399 -15.904 1.00 90.56 190 HIS A CA 1
ATOM 1458 C C . HIS A 1 190 ? -3.657 -0.550 -16.525 1.00 90.56 190 HIS A C 1
ATOM 1460 O O . HIS A 1 190 ? -3.365 -0.666 -17.713 1.00 90.56 190 HIS A O 1
ATOM 1466 N N . VAL A 1 191 ? -2.964 0.259 -15.715 1.00 88.19 191 VAL A N 1
ATOM 1467 C CA . VAL A 1 191 ? -1.799 1.032 -16.182 1.00 88.19 191 VAL A CA 1
ATOM 1468 C C . VAL A 1 191 ? -0.657 0.112 -16.629 1.00 88.19 191 VAL A C 1
ATOM 1470 O O . VAL A 1 191 ? 0.033 0.416 -17.599 1.00 88.19 191 VAL A O 1
ATOM 1473 N N . SER A 1 192 ? -0.440 -1.017 -15.948 1.00 83.81 192 SER A N 1
ATOM 1474 C CA . SER A 1 192 ? 0.591 -1.979 -16.349 1.00 83.81 192 SER A CA 1
ATOM 1475 C C . SER A 1 192 ? 0.281 -2.602 -17.707 1.00 83.81 192 SER A C 1
ATOM 1477 O O . SER A 1 192 ? 1.168 -2.625 -18.552 1.00 83.81 192 SER A O 1
ATOM 1479 N N . GLU A 1 193 ? -0.963 -3.032 -17.927 1.00 84.88 193 GLU A N 1
ATOM 1480 C CA . GLU A 1 193 ? -1.425 -3.594 -19.202 1.00 84.88 193 GLU A CA 1
ATOM 1481 C C . GLU A 1 193 ? -1.244 -2.595 -20.350 1.00 84.88 193 GLU A C 1
ATOM 1483 O O . GLU A 1 193 ? -0.703 -2.944 -21.396 1.00 84.88 193 GLU A O 1
ATOM 1488 N N . GLN A 1 194 ? -1.613 -1.326 -20.143 1.00 85.50 194 GLN A N 1
ATOM 1489 C CA . GLN A 1 194 ? -1.405 -0.281 -21.149 1.00 85.50 194 GLN A CA 1
ATOM 1490 C C . GLN A 1 194 ? 0.077 -0.089 -21.493 1.00 85.50 194 GLN A C 1
ATOM 1492 O O . GLN A 1 194 ? 0.427 0.058 -22.662 1.00 85.50 194 GLN A O 1
ATOM 1497 N N . LEU A 1 195 ? 0.957 -0.099 -20.489 1.00 8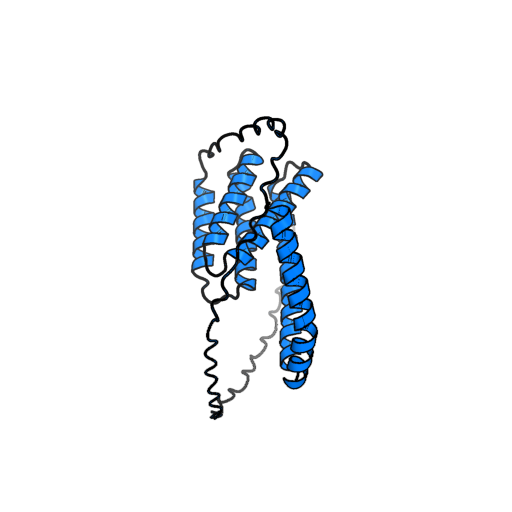0.69 195 LEU A N 1
ATOM 1498 C CA . LEU A 1 195 ? 2.396 0.043 -20.705 1.00 80.69 195 LEU A CA 1
ATOM 1499 C C . LEU A 1 195 ? 3.006 -1.167 -21.416 1.00 80.69 195 LEU A C 1
ATOM 1501 O O . LEU A 1 195 ? 3.933 -0.986 -22.200 1.00 80.69 195 LEU A O 1
ATOM 1505 N N . ASP A 1 196 ? 2.497 -2.371 -21.171 1.00 79.12 196 ASP A N 1
ATOM 1506 C CA . ASP A 1 196 ? 2.973 -3.576 -21.852 1.00 79.12 196 ASP A CA 1
ATOM 1507 C C . ASP A 1 196 ? 2.554 -3.565 -23.332 1.00 79.12 196 ASP A C 1
ATOM 1509 O O . ASP A 1 196 ? 3.387 -3.810 -24.199 1.00 79.12 196 ASP A O 1
ATOM 1513 N N . VAL A 1 197 ? 1.336 -3.106 -23.647 1.00 77.81 197 VAL A N 1
ATOM 1514 C CA . VAL A 1 197 ? 0.900 -2.862 -25.038 1.00 77.81 197 VAL A CA 1
ATOM 1515 C C . VAL A 1 197 ? 1.757 -1.794 -25.726 1.00 77.81 197 VAL A C 1
ATOM 1517 O O . VAL A 1 197 ? 2.087 -1.918 -26.908 1.00 77.81 197 VAL A O 1
ATOM 1520 N N . ILE A 1 198 ? 2.125 -0.725 -25.012 1.00 74.94 198 ILE A N 1
ATOM 1521 C CA . ILE A 1 198 ? 3.018 0.312 -25.548 1.00 74.94 198 ILE A CA 1
ATOM 1522 C C . ILE A 1 198 ? 4.418 -0.260 -25.794 1.00 74.94 198 ILE A C 1
ATOM 1524 O O . ILE A 1 198 ? 5.008 0.041 -26.829 1.00 74.94 198 ILE A O 1
ATOM 1528 N N . ALA A 1 199 ? 4.936 -1.093 -24.890 1.00 72.12 199 ALA A N 1
ATOM 1529 C CA . ALA A 1 199 ? 6.238 -1.734 -25.045 1.00 72.12 199 ALA A CA 1
ATOM 1530 C C . ALA A 1 199 ? 6.264 -2.699 -26.243 1.00 72.12 199 ALA A C 1
ATOM 1532 O O . ALA A 1 199 ? 7.188 -2.631 -27.050 1.00 72.12 199 ALA A O 1
ATOM 1533 N N . GLU A 1 200 ? 5.222 -3.520 -26.415 1.00 73.69 200 GLU A N 1
ATOM 1534 C CA . GLU A 1 200 ? 5.058 -4.382 -27.593 1.00 73.69 200 GLU A CA 1
ATOM 1535 C C . GLU A 1 200 ? 4.973 -3.558 -28.881 1.00 73.69 200 GLU A C 1
ATOM 1537 O O . GLU A 1 200 ? 5.592 -3.896 -29.886 1.00 73.69 200 GLU A O 1
ATOM 1542 N N . ARG A 1 201 ? 4.246 -2.434 -28.869 1.00 72.81 201 ARG A N 1
ATOM 1543 C CA . ARG A 1 201 ? 4.190 -1.534 -30.030 1.00 72.81 201 ARG A CA 1
ATOM 1544 C C . ARG A 1 201 ? 5.528 -0.866 -30.323 1.00 72.81 201 ARG A C 1
ATOM 1546 O O . ARG A 1 201 ? 5.850 -0.695 -31.495 1.00 72.81 201 ARG A O 1
ATOM 1553 N N . ALA A 1 202 ? 6.292 -0.499 -29.297 1.00 66.81 202 ALA A N 1
ATOM 1554 C CA . ALA A 1 202 ? 7.605 0.121 -29.439 1.00 66.81 202 ALA A CA 1
ATOM 1555 C C . ALA A 1 202 ? 8.634 -0.824 -30.081 1.00 66.81 202 ALA A C 1
ATOM 1557 O O . ALA A 1 202 ? 9.509 -0.349 -30.799 1.00 66.81 202 ALA A O 1
ATOM 1558 N N . GLU A 1 203 ? 8.497 -2.143 -29.902 1.00 64.75 203 GLU A N 1
ATOM 1559 C CA . GLU A 1 203 ? 9.331 -3.149 -30.581 1.00 64.75 203 GLU A CA 1
ATOM 1560 C C . GLU A 1 203 ? 9.203 -3.081 -32.115 1.00 64.75 203 GLU A C 1
ATOM 1562 O O . GLU A 1 203 ? 10.159 -3.357 -32.839 1.00 64.75 203 GLU A O 1
ATOM 1567 N N . TRP A 1 204 ? 8.049 -2.636 -32.621 1.00 69.69 204 TRP A N 1
ATOM 1568 C CA . TRP A 1 204 ? 7.790 -2.467 -34.053 1.00 69.69 204 TRP A CA 1
ATOM 1569 C C . TRP A 1 204 ? 8.069 -1.056 -34.574 1.00 69.69 204 TRP A C 1
ATOM 1571 O O . TRP A 1 204 ? 7.882 -0.801 -35.766 1.00 69.69 204 TRP A O 1
ATOM 1581 N N . VAL A 1 205 ? 8.514 -0.129 -33.719 1.00 49.84 205 VAL A N 1
ATOM 1582 C CA . VAL A 1 205 ? 8.890 1.216 -34.163 1.00 49.84 205 VAL A CA 1
ATOM 1583 C C . VAL A 1 205 ? 10.332 1.167 -34.676 1.00 49.84 205 VAL A C 1
ATOM 1585 O O . VAL A 1 205 ? 11.249 0.900 -33.898 1.00 49.84 205 VAL A O 1
ATOM 1588 N N . PRO A 1 206 ? 10.579 1.426 -35.973 1.00 63.50 206 PRO A N 1
ATOM 1589 C CA . PRO A 1 206 ? 11.939 1.466 -36.487 1.00 63.50 206 PRO A CA 1
ATOM 1590 C C . PRO A 1 206 ? 12.739 2.548 -35.753 1.00 63.50 206 PRO A C 1
ATOM 1592 O O . PRO A 1 206 ? 12.240 3.650 -35.527 1.00 63.50 206 PRO A O 1
ATOM 1595 N N . ALA A 1 207 ? 13.991 2.241 -35.400 1.00 59.22 207 ALA A N 1
ATOM 1596 C CA . ALA A 1 207 ? 14.854 3.112 -34.593 1.00 59.22 207 ALA A CA 1
ATOM 1597 C C . ALA A 1 207 ? 14.963 4.553 -35.137 1.00 59.22 207 ALA A C 1
ATOM 1599 O O . ALA A 1 207 ? 15.092 5.500 -34.366 1.00 59.22 207 ALA A O 1
ATOM 1600 N N . SER A 1 208 ? 14.817 4.732 -36.453 1.00 61.59 208 SER A N 1
ATOM 1601 C CA . SER A 1 208 ? 14.803 6.039 -37.118 1.00 61.59 208 SER A CA 1
ATOM 1602 C C . SER A 1 208 ? 13.649 6.959 -36.697 1.00 61.59 208 SER A C 1
ATOM 1604 O O . SER A 1 208 ? 13.778 8.174 -36.804 1.00 61.59 208 SER A O 1
ATOM 1606 N N . VAL A 1 209 ? 12.528 6.413 -36.222 1.00 59.97 209 VAL A N 1
ATOM 1607 C CA . VAL A 1 209 ? 11.369 7.194 -35.751 1.00 59.97 209 VAL A CA 1
ATOM 1608 C C . VAL A 1 209 ? 11.544 7.604 -34.285 1.00 59.97 209 VAL A C 1
ATOM 1610 O O . VAL A 1 209 ? 11.076 8.667 -33.881 1.00 59.97 209 VAL A O 1
ATOM 1613 N N . ILE A 1 210 ? 12.269 6.800 -33.500 1.00 55.03 210 ILE A N 1
ATOM 1614 C CA . ILE A 1 210 ? 12.567 7.087 -32.090 1.00 55.03 210 ILE A CA 1
ATOM 1615 C C . ILE A 1 210 ? 13.569 8.246 -31.983 1.00 55.03 210 ILE A C 1
ATOM 1617 O O . ILE A 1 210 ? 13.362 9.140 -31.166 1.00 55.03 210 ILE A O 1
ATOM 1621 N N . ASP A 1 211 ? 14.588 8.295 -32.849 1.00 53.00 211 ASP A N 1
ATOM 1622 C CA . ASP A 1 211 ? 15.557 9.405 -32.873 1.00 53.00 211 ASP A CA 1
ATOM 1623 C C . ASP A 1 211 ? 14.903 10.756 -33.210 1.00 53.00 211 ASP A C 1
ATOM 1625 O O . ASP A 1 211 ? 15.277 11.777 -32.638 1.00 53.00 211 ASP A O 1
ATOM 1629 N N . GLY A 1 212 ? 13.881 10.777 -34.074 1.00 57.03 212 GLY A N 1
ATOM 1630 C CA . GLY A 1 212 ? 13.116 11.998 -34.355 1.00 57.03 212 GLY A CA 1
ATOM 1631 C C . GLY A 1 212 ? 12.320 12.484 -33.138 1.00 57.03 212 GLY A C 1
ATOM 1632 O O . GLY A 1 212 ? 12.418 13.646 -32.753 1.00 57.03 212 GLY A O 1
ATOM 1633 N N . TYR A 1 213 ? 11.591 11.577 -32.481 1.00 51.34 213 TYR A N 1
ATOM 1634 C CA . TYR A 1 213 ? 10.733 11.909 -31.337 1.00 51.34 213 TYR A CA 1
ATOM 1635 C C . TYR A 1 213 ? 11.508 12.273 -30.062 1.00 51.34 213 TYR A C 1
ATOM 1637 O O . TYR A 1 213 ? 11.047 13.108 -29.286 1.00 51.34 213 TYR A O 1
ATOM 1645 N N . VAL A 1 214 ? 12.673 11.664 -29.819 1.00 53.06 214 VAL A N 1
ATOM 1646 C CA . VAL A 1 214 ? 13.510 11.971 -28.643 1.00 53.06 214 VAL A CA 1
ATOM 1647 C C . VAL A 1 214 ? 14.161 13.349 -28.768 1.00 53.06 214 VAL A C 1
ATOM 1649 O O . VAL A 1 214 ? 14.286 14.047 -27.763 1.00 53.06 214 VAL A O 1
ATOM 1652 N N . VAL A 1 215 ? 14.531 13.770 -29.981 1.00 58.75 215 VAL A N 1
ATOM 1653 C CA . VAL A 1 215 ? 15.063 15.119 -30.222 1.00 58.75 215 VAL A CA 1
ATOM 1654 C C . VAL A 1 215 ? 13.966 16.172 -30.046 1.00 58.75 215 VAL A C 1
ATOM 1656 O O . VAL A 1 215 ? 14.196 17.169 -29.369 1.00 58.75 215 VAL A O 1
ATOM 1659 N N . GLU A 1 216 ? 12.762 15.924 -30.568 1.00 57.22 216 GLU A N 1
ATOM 1660 C CA . GLU A 1 216 ? 11.646 16.878 -30.485 1.00 57.22 216 GLU A CA 1
ATOM 1661 C C . GLU A 1 216 ? 11.064 16.989 -29.061 1.00 57.22 216 GLU A C 1
ATOM 1663 O O . GLU A 1 216 ? 10.824 18.084 -28.557 1.00 57.22 216 GLU A O 1
ATOM 1668 N N . MET A 1 217 ? 10.898 15.869 -28.347 1.00 49.50 217 MET A N 1
ATOM 1669 C CA . MET A 1 217 ? 10.399 15.878 -26.962 1.00 49.50 217 MET A CA 1
ATOM 1670 C C . MET A 1 217 ? 11.477 16.246 -25.934 1.00 49.50 217 MET A C 1
ATOM 1672 O O . MET A 1 217 ? 11.140 16.665 -24.826 1.00 49.50 217 MET A O 1
ATOM 1676 N N . GLY A 1 218 ? 12.762 16.101 -26.270 1.00 55.03 218 GLY A N 1
ATOM 1677 C CA . GLY A 1 218 ? 13.878 16.443 -25.387 1.00 55.03 218 GLY A CA 1
ATOM 1678 C C . GLY A 1 218 ? 13.875 17.917 -24.981 1.00 55.03 218 GLY A C 1
ATOM 1679 O O . GLY A 1 218 ? 14.053 18.222 -23.801 1.00 55.03 218 GLY A O 1
ATOM 1680 N N . GLU A 1 219 ? 13.570 18.820 -25.918 1.00 62.44 219 GLU A N 1
ATOM 1681 C CA . GLU A 1 219 ? 13.448 20.256 -25.627 1.00 62.44 219 GLU A CA 1
ATOM 1682 C C . GLU A 1 219 ? 12.288 20.552 -24.661 1.00 62.44 219 GLU A C 1
ATOM 1684 O O . GLU A 1 219 ? 12.433 21.345 -23.727 1.00 62.44 219 GLU A O 1
ATOM 1689 N N . HIS A 1 220 ? 1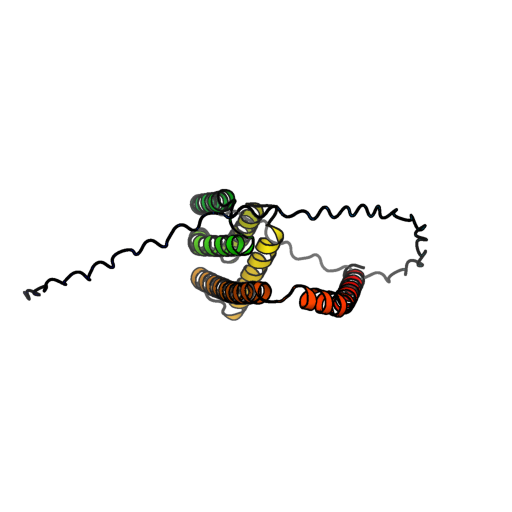1.155 19.860 -24.815 1.00 61.62 220 HIS A N 1
ATOM 1690 C CA . HIS A 1 220 ? 9.993 20.029 -23.940 1.00 61.62 220 HIS A CA 1
ATOM 1691 C C . HIS A 1 220 ? 10.203 19.439 -22.539 1.00 61.62 220 HIS A C 1
ATOM 1693 O O . HIS A 1 220 ? 9.776 20.032 -21.546 1.00 61.62 220 HIS A O 1
ATOM 1699 N N . VAL A 1 221 ? 10.888 18.297 -22.433 1.00 59.72 221 VAL A N 1
ATOM 1700 C CA . VAL A 1 221 ? 11.216 17.675 -21.142 1.00 59.72 221 VAL A CA 1
ATOM 1701 C C . VAL A 1 221 ? 12.242 18.514 -20.377 1.00 59.72 221 VAL A C 1
ATOM 1703 O O . VAL A 1 221 ? 12.109 18.673 -19.163 1.00 59.72 221 VAL A O 1
ATOM 1706 N N . GLU A 1 222 ? 13.231 19.104 -21.054 1.00 70.12 222 GLU A N 1
ATOM 1707 C CA . GLU A 1 222 ? 14.198 19.995 -20.405 1.00 70.12 222 GLU A CA 1
ATOM 1708 C C . GLU A 1 222 ? 13.535 21.292 -19.908 1.00 70.12 222 GLU A C 1
ATOM 1710 O O . GLU A 1 222 ? 13.828 21.751 -18.799 1.00 70.12 222 GLU A O 1
ATOM 1715 N N . ALA A 1 223 ? 12.591 21.849 -20.675 1.00 71.06 223 ALA A N 1
ATOM 1716 C CA . ALA A 1 223 ? 11.795 23.001 -20.254 1.00 71.06 223 ALA A CA 1
ATOM 1717 C C . ALA A 1 223 ? 10.937 22.689 -19.014 1.00 71.06 223 ALA A C 1
ATOM 1719 O O . ALA A 1 223 ? 11.011 23.414 -18.020 1.00 71.06 223 ALA A O 1
ATOM 1720 N N . ALA A 1 224 ? 10.208 21.568 -19.020 1.00 64.81 224 ALA A N 1
ATOM 1721 C CA . ALA A 1 224 ? 9.402 21.131 -17.878 1.00 64.81 224 ALA A CA 1
ATOM 1722 C C . ALA A 1 224 ? 10.265 20.815 -16.643 1.00 64.81 224 ALA A C 1
ATOM 1724 O O . ALA A 1 224 ? 9.892 21.133 -15.515 1.00 64.81 224 ALA A O 1
ATOM 1725 N N . SER A 1 225 ? 11.456 20.239 -16.838 1.00 68.31 225 SER A N 1
ATOM 1726 C CA . SER A 1 225 ? 12.399 19.994 -15.744 1.00 68.31 225 SER A CA 1
ATOM 1727 C C . SER A 1 225 ? 12.900 21.297 -15.113 1.00 68.31 225 SER A C 1
ATOM 1729 O O . SER A 1 225 ? 13.042 21.352 -13.892 1.00 68.31 225 SER A O 1
ATOM 1731 N N . LYS A 1 226 ? 13.159 22.344 -15.909 1.00 79.50 226 LYS A N 1
ATOM 1732 C CA . LYS A 1 226 ? 13.544 23.672 -15.394 1.00 79.50 226 LYS A CA 1
ATOM 1733 C C . LYS A 1 226 ? 12.402 24.340 -14.633 1.00 79.50 226 LYS A C 1
ATOM 1735 O O . LYS A 1 226 ? 12.644 24.927 -13.583 1.00 79.50 226 LYS A O 1
ATOM 1740 N N . GLU A 1 227 ? 11.170 24.208 -15.116 1.00 73.81 227 GLU A N 1
ATOM 1741 C CA . GLU A 1 227 ? 9.985 24.761 -14.454 1.00 73.81 227 GLU A CA 1
ATOM 1742 C C . GLU A 1 227 ? 9.723 24.089 -13.096 1.00 73.81 227 GLU A C 1
ATOM 1744 O O . GLU A 1 227 ? 9.557 24.768 -12.082 1.00 73.81 227 GLU A O 1
ATOM 1749 N N . VAL A 1 228 ? 9.796 22.754 -13.036 1.00 66.38 228 VAL A N 1
ATOM 1750 C CA . VAL A 1 228 ? 9.666 21.994 -11.780 1.00 66.38 228 VAL A CA 1
ATOM 1751 C C . VAL A 1 228 ? 10.789 22.336 -10.798 1.00 66.38 228 VAL A C 1
ATOM 1753 O O . VAL A 1 228 ? 10.553 22.415 -9.591 1.00 66.38 228 VAL A O 1
ATOM 1756 N N . GLN A 1 229 ? 12.008 22.561 -11.292 1.00 72.75 229 GLN A N 1
ATOM 1757 C CA . GLN A 1 229 ? 13.127 22.970 -10.448 1.00 72.75 229 GLN A CA 1
ATOM 1758 C C . GLN A 1 229 ? 12.931 24.382 -9.872 1.00 72.75 229 GLN A C 1
ATOM 1760 O O . GLN A 1 229 ? 13.149 24.567 -8.677 1.00 72.75 229 GLN A O 1
ATOM 1765 N N . GLY A 1 230 ? 12.419 25.331 -10.664 1.00 74.94 230 GLY A N 1
ATOM 1766 C CA . GLY A 1 230 ? 12.060 26.670 -10.184 1.00 74.94 230 GLY A CA 1
ATOM 1767 C C . GLY A 1 230 ? 10.922 26.660 -9.156 1.00 74.94 230 GLY A C 1
ATOM 1768 O O . GLY A 1 230 ? 10.999 27.353 -8.144 1.00 74.94 230 GLY A O 1
ATOM 1769 N N . LEU A 1 231 ? 9.900 25.815 -9.343 1.00 65.62 231 LEU A N 1
ATOM 1770 C CA . LEU A 1 231 ? 8.846 25.629 -8.335 1.00 65.62 231 LEU A CA 1
ATOM 1771 C C . LEU A 1 231 ? 9.393 25.062 -7.023 1.00 65.62 231 LEU A C 1
ATOM 1773 O O . LEU A 1 231 ? 8.937 25.439 -5.946 1.00 65.62 231 LEU A O 1
ATOM 1777 N N . LYS A 1 232 ? 10.362 24.147 -7.101 1.00 62.56 232 LYS A N 1
ATOM 1778 C CA . LYS A 1 232 ? 11.000 23.581 -5.913 1.00 62.56 232 LYS A CA 1
ATOM 1779 C C . LYS A 1 232 ? 11.777 24.652 -5.144 1.00 62.56 232 LYS A C 1
ATOM 1781 O O . LYS A 1 232 ? 11.688 24.688 -3.926 1.00 62.56 232 LYS A O 1
ATOM 1786 N N . GLU A 1 233 ? 12.495 25.532 -5.828 1.00 77.19 233 GLU A N 1
ATOM 1787 C CA . GLU A 1 233 ? 13.181 26.654 -5.175 1.00 77.19 233 GLU A CA 1
ATOM 1788 C C . GLU A 1 233 ? 12.174 27.610 -4.516 1.00 77.19 233 GLU A C 1
ATOM 1790 O O . GLU A 1 233 ? 12.368 28.001 -3.374 1.00 77.19 233 GLU A O 1
ATOM 1795 N N . HIS A 1 234 ? 11.032 27.870 -5.159 1.00 65.75 234 HIS A N 1
ATOM 1796 C CA . HIS A 1 234 ? 10.015 28.778 -4.622 1.00 65.75 234 HIS A CA 1
ATOM 1797 C C . HIS A 1 234 ? 9.203 28.227 -3.432 1.00 65.75 234 HIS A C 1
ATOM 1799 O O . HIS A 1 234 ? 8.656 29.003 -2.656 1.00 65.75 234 HIS A O 1
ATOM 1805 N N . ILE A 1 235 ? 9.079 26.903 -3.296 1.00 64.31 235 ILE A N 1
ATOM 1806 C CA . ILE A 1 235 ? 8.325 26.257 -2.202 1.00 6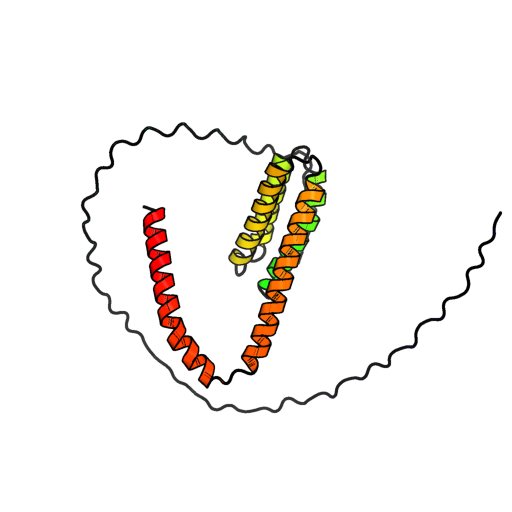4.31 235 ILE A CA 1
ATOM 1807 C C . ILE A 1 235 ? 9.199 26.019 -0.961 1.00 64.31 235 ILE A C 1
ATOM 1809 O O . ILE A 1 235 ? 8.671 25.901 0.145 1.00 64.31 235 ILE A O 1
ATOM 1813 N N . PHE A 1 236 ? 10.515 25.878 -1.144 1.00 62.03 236 PHE A N 1
ATOM 1814 C CA . PHE A 1 236 ? 11.444 25.487 -0.080 1.00 62.03 236 PHE A CA 1
ATOM 1815 C C . PHE A 1 236 ? 12.374 26.618 0.404 1.00 62.03 236 PHE A C 1
ATOM 1817 O O . PHE A 1 236 ? 13.177 26.361 1.304 1.00 62.03 236 PHE A O 1
ATOM 1824 N N . GLU A 1 237 ? 12.263 27.832 -0.146 1.00 49.09 237 GLU A N 1
ATOM 1825 C CA . GLU A 1 237 ? 12.758 29.088 0.457 1.00 49.09 237 GLU A CA 1
ATOM 1826 C C . GLU A 1 237 ? 11.667 29.776 1.289 1.00 49.09 237 GLU A C 1
ATOM 1828 O O . GLU A 1 237 ? 12.014 30.300 2.374 1.00 49.09 237 GLU A O 1
#

Radius of gyration: 27.84 Å; chains: 1; bounding box: 73×80×61 Å

Secondary structure (DSSP, 8-state):
------PPPPPPP-----PPP-----------------------------------------PPPPP-PPP----TT-HHHHHHHHHHHHHHHH--S--HHHHHHHHHHHHHHHHHHHHHH-SSHHHHHHHHHHHHHHHHHT-GGGHHHHHHHHHHHHHHHHHHHHHH--S-HHHHHHHHHHHHHHHHHHHHHHHHHHHHHHHTS-HHHHHHHHHHHHHHHHHHHHHHHHHHHHHH-

Foldseek 3Di:
DDDDDDDDDDDDDDDDDDDDDDDDDDDDDDPDPDDDPDPPPPDPDPPPPPPDPPPPDPDDDPDDPDPPDPDDPQQPDCPQLVVLLVVLLVVLLVPPPDDLLVSLLSLLVSLLVSLVVLLVRDPDPVSSLVSSVVSLVSSLVSDVVSNVVNNVLSVVLSVVLVVVCVVPVDPPSSVSSNVSSVVSSVVSVVVVVVVVVVVVVVVVDPVVVVVVVCVVCVVVVVVVVVVVVVVVVVVVD